Protein AF-0000000085044387 (afdb_homodimer)

Sequence (374 aa):
MKEKIIEVSIDLFGKNGFTETSIQDIVDVLGVTKGTFYYYFKSKEELLMEIHLRYIEDLLMSQREIIEKTKTAEARLFDMVYMLMKHIEGQGQSARVFFREMQHLNEEHLKDIFKKRDAFRLNMNQVIADGVESGEFREDLDVNIVTLAILGAVNWSYHWFDPKGALDEKAVSTIYIDFMLNGLKKAMKEKIIEVSIDLFGKNGFTETSIQDIVDVLGVTKGTFYYYFKSKEELLMEIHLRYIEDLLMSQREIIEKTKTAEARLFDMVYMLMKHIEGQGQSARVFFREMQHLNEEHLKDIFKKRDAFRLNMNQVIADGVESGEFREDLDVNIVTLAILGAVNWSYHWFDPKGALDEKAVSTIYIDFMLNGLKKA

InterPro domains:
  IPR001647 DNA-binding HTH domain, TetR-type [PF00440] (5-50)
  IPR001647 DNA-binding HTH domain, TetR-type [PR00455] (5-18)
  IPR001647 DNA-binding HTH domain, TetR-type [PR00455] (26-49)
  IPR001647 DNA-binding HTH domain, TetR-type [PS50977] (1-59)
  IPR009057 Homedomain-like superfamily [SSF46689] (2-75)
  IPR023772 DNA-binding HTH domain, TetR-type, conserved site [PS01081] (17-48)
  IPR036271 Tetracyclin repressor-like, C-terminal domain superfamily [SSF48498] (72-186)
  IPR041490 HTH-type transcriptional repressor KstR2, C-terminal [PF1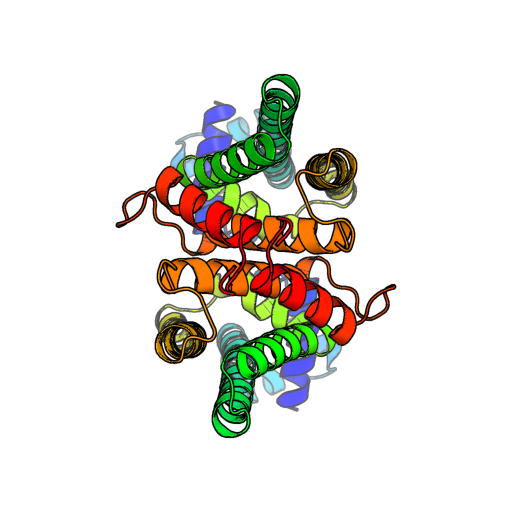7932] (71-184)
  IPR050624 Nucleoid occlusion factor SlmA/HTH-type transcriptional regulator [PTHR43479] (2-159)

Nearest PDB structures (foldseek):
  3ccy-assembly1_A-2  TM=9.085E-01  e=2.015E-10  Bordetella parapertussis 12822
  3him-assembly1_A  TM=9.096E-01  e=8.850E-09  Rhodococcus jostii
  5gp9-assembly1_A  TM=8.416E-01  e=1.189E-07  Halalkalibacterium halodurans C-125
  5gpa-assembly1_B  TM=8.175E-01  e=1.363E-07  Halalkalibacterium halodurans C-125
  9b7y-assembly1_D  TM=8.243E-01  e=1.360E-05  Mycobacterium tuberculosis H37Rv

Secondary structure (DSSP, 8-state):
-HHHHHHHHHHHHHHH-TTT--HHHHHHHHT--HHHHHHH-SSHHHHHHHHHHHHHHHHHHHHHHHHHH--SHHHHHHHHHHHHHHHHHH-HHHHHHHHHSGGGS-HHHHHHHHHHHHHHHHHHHHHHHHHHHHTSS-TT--HHHHHHHHHHHHHGGGGT--TTSSS-HHHHHHHHHHHHHH-SS--/-HHHHHHHHHHHHHHH-TTT--HHHHHHHHT--HHHHHHH-S-HHHHHHHHHHHHHHHHHHHHHHHHHH--SHHHHHHHHHHHHHHHHHH-HHHHHHHHHSGGGS-HHHHHHHHHHHHHHHHHHHHHHHHHHHHTSS-TT--HHHHHHHHHHHHHGGGGT--TTSSS-HHHHHHHHHHHHHH-SS--

Solvent-accessible surface area (backbone atoms only — not comparable to full-atom values): 20095 Å² total; per-residue (Å²): 109,67,66,54,52,51,54,52,41,35,50,44,29,41,73,61,29,62,86,72,46,49,72,64,58,51,24,58,75,70,71,53,51,68,66,61,51,52,72,75,32,92,41,73,54,56,49,52,48,50,56,42,49,52,54,54,50,52,50,48,52,54,47,52,51,41,60,73,72,39,86,48,39,68,58,32,51,46,51,50,49,32,50,54,40,43,44,36,60,78,33,44,38,52,46,46,36,53,74,68,51,57,85,70,49,53,70,70,60,43,52,56,52,48,52,52,52,46,47,48,51,51,52,52,31,48,40,52,47,49,15,30,74,73,61,64,22,41,78,87,62,59,51,68,63,51,40,49,34,52,50,18,19,59,63,43,38,70,78,70,67,44,68,86,50,98,52,41,47,66,57,51,33,51,53,50,43,51,39,50,37,45,20,41,33,64,125,106,67,66,56,53,51,54,53,42,34,51,42,30,41,74,62,29,62,86,73,48,50,72,64,57,51,25,58,76,69,71,52,51,68,66,62,50,52,71,74,31,91,42,73,55,57,47,50,49,48,55,42,50,53,52,53,50,52,50,47,51,53,48,51,51,41,62,73,71,40,86,48,39,69,58,32,50,46,51,50,48,32,50,55,40,44,43,36,62,78,33,44,39,53,47,45,38,54,73,69,51,58,85,70,48,52,70,70,60,42,51,57,53,48,52,51,52,47,49,50,52,50,51,52,30,46,41,53,47,50,16,28,74,73,61,64,22,39,80,86,62,59,50,67,63,50,40,51,35,52,50,18,20,58,62,42,36,71,80,71,66,43,67,88,49,97,52,41,45,67,57,50,34,49,53,50,42,51,39,50,37,46,20,42,34,63,126

Organism: Alkalihalophilus pseudofirmus (strain ATCC BAA-2126 / JCM 17055 / OF4) (NCBI:txid398511)

pLDDT: mean 95.48, std 4.35, range [63.47, 98.75]

Radius of gyration: 21.79 Å; Cα contacts (8 Å, |Δi|>4): 413; chains: 2; bounding box: 51×59×46 Å

Structure (mmCIF, N/CA/C/O backbone):
data_AF-0000000085044387-model_v1
#
loop_
_entity.id
_entity.type
_entity.pdbx_description
1 polymer 'TetR/AcrR family transcriptional regulator'
#
loop_
_atom_site.group_PDB
_atom_site.id
_atom_site.type_symbol
_atom_site.label_atom_id
_atom_site.label_alt_id
_atom_site.label_comp_id
_atom_site.label_asym_id
_atom_site.label_entity_id
_atom_site.label_seq_id
_atom_site.pdbx_PDB_ins_code
_atom_site.Cartn_x
_atom_site.Cartn_y
_atom_site.Cartn_z
_atom_site.occupancy
_atom_site.B_iso_or_equiv
_atom_site.auth_seq_id
_atom_site.auth_comp_id
_atom_site.auth_asym_id
_atom_site.auth_atom_id
_atom_site.pdbx_PDB_model_num
ATOM 1 N N . MET A 1 1 ? -24.641 -22.359 -0.166 1 93.31 1 MET A N 1
ATOM 2 C CA . MET A 1 1 ? -23.438 -23.016 -0.667 1 93.31 1 MET A CA 1
ATOM 3 C C . MET A 1 1 ? -22.547 -22.016 -1.403 1 93.31 1 MET A C 1
ATOM 5 O O . MET A 1 1 ? -21.359 -21.891 -1.099 1 93.31 1 MET A O 1
ATOM 9 N N . LYS A 1 2 ? -23.172 -21.078 -2.143 1 96.69 2 LYS A N 1
ATOM 10 C CA . LYS A 1 2 ? -22.391 -20.094 -2.875 1 96.69 2 LYS A CA 1
ATOM 11 C C . LYS A 1 2 ? -21.578 -19.234 -1.923 1 96.69 2 LYS A C 1
ATOM 13 O O . LYS A 1 2 ? -20.359 -19.062 -2.117 1 96.69 2 LYS A O 1
ATOM 18 N N . GLU A 1 3 ? -22.203 -18.781 -0.835 1 97.06 3 GLU A N 1
ATOM 19 C CA . GLU A 1 3 ? -21.547 -17.922 0.149 1 97.06 3 GLU A CA 1
ATOM 20 C C . GLU A 1 3 ? -20.438 -18.656 0.875 1 97.06 3 GLU A C 1
ATOM 22 O O . GLU A 1 3 ? -19.391 -18.062 1.188 1 97.06 3 GLU A O 1
ATOM 27 N N . LYS A 1 4 ? -20.609 -19.859 1.086 1 97.56 4 LYS A N 1
ATOM 28 C CA . LYS A 1 4 ? -19.594 -20.672 1.75 1 97.56 4 LYS A CA 1
ATOM 29 C C . LYS A 1 4 ? -18.359 -20.844 0.868 1 97.56 4 LYS A C 1
ATOM 31 O O . LYS A 1 4 ? -17.234 -20.797 1.357 1 97.56 4 LYS A O 1
ATOM 36 N N . ILE A 1 5 ? -18.656 -21.031 -0.423 1 97.88 5 ILE A N 1
ATOM 37 C CA . ILE A 1 5 ? -17.562 -21.141 -1.375 1 97.88 5 ILE A CA 1
ATOM 38 C C . ILE A 1 5 ? -16.75 -19.844 -1.381 1 97.88 5 ILE A C 1
ATOM 40 O O . ILE A 1 5 ? -15.516 -19.875 -1.332 1 97.88 5 ILE A O 1
ATOM 44 N N . ILE A 1 6 ? -17.453 -18.797 -1.356 1 97.88 6 ILE A N 1
ATOM 45 C CA . ILE A 1 6 ? -16.797 -17.484 -1.384 1 97.88 6 ILE A CA 1
ATOM 46 C C . ILE A 1 6 ? -15.977 -17.297 -0.114 1 97.88 6 ILE A C 1
ATOM 48 O O . ILE A 1 6 ? -14.797 -16.938 -0.181 1 97.88 6 ILE A O 1
ATOM 52 N N . GLU A 1 7 ? -16.5 -17.578 1.03 1 97.19 7 GLU A N 1
ATOM 53 C CA . GLU A 1 7 ? -15.852 -17.375 2.32 1 97.19 7 GLU A CA 1
ATOM 54 C C . GLU A 1 7 ? -14.594 -18.234 2.434 1 97.19 7 GLU A C 1
ATOM 56 O O . GLU A 1 7 ? -13.531 -17.734 2.828 1 97.19 7 GLU A O 1
ATOM 61 N N . VAL A 1 8 ? -14.719 -19.438 2.094 1 97.69 8 VAL A N 1
ATOM 62 C CA . VAL A 1 8 ? -13.586 -20.359 2.164 1 97.69 8 VAL A CA 1
ATOM 63 C C . VAL A 1 8 ? -12.508 -19.938 1.174 1 97.69 8 VAL A C 1
ATOM 65 O O . VAL A 1 8 ? -11.312 -20.016 1.479 1 97.69 8 VAL A O 1
ATOM 68 N N . SER A 1 9 ? -12.953 -19.531 0.009 1 97.94 9 SER A N 1
ATOM 69 C CA . SER A 1 9 ? -12.008 -19.094 -1.02 1 97.94 9 SER A CA 1
ATOM 70 C C . SER A 1 9 ? -11.242 -17.859 -0.586 1 97.94 9 SER A C 1
ATOM 72 O O . SER A 1 9 ? -10.047 -17.734 -0.857 1 97.94 9 SER A O 1
ATOM 74 N N . ILE A 1 10 ? -11.93 -16.938 0.058 1 97.25 10 ILE A N 1
ATOM 75 C CA . ILE A 1 10 ? -11.281 -15.727 0.568 1 97.25 10 ILE A CA 1
ATOM 76 C C . ILE A 1 10 ? -10.148 -16.109 1.521 1 97.25 10 ILE A C 1
ATOM 78 O O . ILE A 1 10 ? -9.031 -15.602 1.408 1 97.25 10 ILE A O 1
ATOM 82 N N . ASP A 1 11 ? -10.43 -17.031 2.352 1 96.25 11 ASP A N 1
ATOM 83 C CA . ASP A 1 11 ? -9.438 -17.469 3.324 1 96.25 11 ASP A CA 1
ATOM 84 C C . ASP A 1 11 ? -8.25 -18.141 2.633 1 96.25 11 ASP A C 1
ATOM 86 O O . ASP A 1 11 ? -7.098 -17.828 2.938 1 96.25 11 ASP A O 1
ATOM 90 N N . LEU A 1 12 ? -8.531 -18.984 1.663 1 96.19 12 LEU A N 1
ATOM 91 C CA . LEU A 1 12 ? -7.484 -19.734 0.965 1 96.19 12 LEU A CA 1
ATOM 92 C C . LEU A 1 12 ? -6.66 -18.812 0.077 1 96.19 12 LEU A C 1
ATOM 94 O O . LEU A 1 12 ? -5.43 -18.875 0.079 1 96.19 12 LEU A O 1
ATOM 98 N N . PHE A 1 13 ? -7.371 -17.938 -0.657 1 95.38 13 PHE A N 1
ATOM 99 C CA . PHE A 1 13 ? -6.676 -16.984 -1.508 1 95.38 13 PHE A CA 1
ATOM 100 C C . PHE A 1 13 ? -5.809 -16.047 -0.673 1 95.38 13 PHE A C 1
ATOM 102 O O . PHE A 1 13 ? -4.691 -15.711 -1.069 1 95.38 13 PHE A O 1
ATOM 109 N N . GLY A 1 14 ? -6.352 -15.617 0.427 1 91.81 14 GLY A N 1
ATOM 110 C CA . GLY A 1 14 ? -5.625 -14.703 1.295 1 91.81 14 GLY A CA 1
ATOM 111 C C . GLY A 1 14 ? -4.383 -15.32 1.909 1 91.81 14 GLY A C 1
ATOM 112 O O . GLY A 1 14 ? -3.344 -14.664 2.01 1 91.81 14 GLY A O 1
ATOM 113 N N . LYS A 1 15 ? -4.43 -16.562 2.258 1 88.69 15 LYS A N 1
ATOM 114 C CA . LYS A 1 15 ? -3.346 -17.25 2.955 1 88.69 15 LYS A CA 1
ATOM 115 C C . LYS A 1 15 ? -2.311 -17.781 1.973 1 88.69 15 LYS A C 1
ATOM 117 O O . LYS A 1 15 ? -1.107 -17.594 2.168 1 88.69 15 LYS A O 1
ATOM 122 N N . ASN A 1 16 ? -2.828 -18.359 0.862 1 87.44 16 ASN A N 1
ATOM 123 C CA . ASN A 1 16 ? -1.937 -19.109 -0.017 1 87.44 16 ASN A CA 1
ATOM 124 C C . ASN A 1 16 ? -1.64 -18.344 -1.302 1 87.44 16 ASN A C 1
ATOM 126 O O . ASN A 1 16 ? -0.646 -18.625 -1.978 1 87.44 16 ASN A O 1
ATOM 130 N N . GLY A 1 17 ? -2.551 -17.453 -1.597 1 89.75 17 GLY A N 1
ATOM 131 C CA . GLY A 1 17 ? -2.512 -16.844 -2.916 1 89.75 17 GLY A CA 1
ATOM 132 C C . GLY A 1 17 ? -3.473 -17.484 -3.898 1 89.75 17 GLY A C 1
ATOM 133 O O . GLY A 1 17 ? -3.781 -18.672 -3.787 1 89.75 17 GLY A O 1
ATOM 134 N N . PHE A 1 18 ? -3.818 -16.781 -4.848 1 92.81 18 PHE A N 1
ATOM 135 C CA . PHE A 1 18 ? -4.785 -17.219 -5.852 1 92.81 18 PHE A CA 1
ATOM 136 C C . PHE A 1 18 ? -4.219 -18.359 -6.691 1 92.81 18 PHE A C 1
ATOM 138 O O . PHE A 1 18 ? -4.863 -19.391 -6.855 1 92.81 18 PHE A O 1
ATOM 145 N N . THR A 1 19 ? -3.082 -18.188 -7.16 1 88.38 19 THR A N 1
ATOM 146 C CA . THR A 1 19 ? -2.467 -19.156 -8.062 1 88.38 19 THR A CA 1
ATOM 147 C C . THR A 1 19 ? -2.203 -20.484 -7.344 1 88.38 19 THR A C 1
ATOM 149 O O . THR A 1 19 ? -2.406 -21.562 -7.914 1 88.38 19 THR A O 1
ATOM 152 N N . GLU A 1 20 ? -1.9 -20.422 -6.082 1 88.94 20 GLU A N 1
ATOM 153 C CA . GLU A 1 20 ? -1.495 -21.609 -5.336 1 88.94 20 GLU A CA 1
ATOM 154 C C . GLU A 1 20 ? -2.707 -22.359 -4.793 1 88.94 20 GLU A C 1
ATOM 156 O O . GLU A 1 20 ? -2.566 -23.438 -4.219 1 88.94 20 GLU A O 1
ATOM 161 N N . THR A 1 21 ? -3.846 -21.797 -4.949 1 95.44 21 THR A N 1
ATOM 162 C CA . THR A 1 21 ? -5.07 -22.438 -4.484 1 95.44 21 THR A CA 1
ATOM 163 C C . THR A 1 21 ? -5.84 -23.047 -5.656 1 95.44 21 THR A C 1
ATOM 165 O O . THR A 1 21 ? -6.117 -22.359 -6.645 1 95.44 21 THR A O 1
ATOM 168 N N . SER A 1 22 ? -6.148 -24.297 -5.59 1 96.75 22 SER A N 1
ATOM 169 C CA . SER A 1 22 ? -6.914 -24.969 -6.641 1 96.75 22 SER A CA 1
ATOM 170 C C . SER A 1 22 ? -8.391 -25.078 -6.27 1 96.75 22 SER A C 1
ATOM 172 O O . SER A 1 22 ? -8.758 -24.891 -5.105 1 96.75 22 SER A O 1
ATOM 174 N N . ILE A 1 23 ? -9.156 -25.297 -7.297 1 97.94 23 ILE A N 1
ATOM 175 C CA . ILE A 1 23 ? -10.57 -25.562 -7.059 1 97.94 23 ILE A CA 1
ATOM 176 C C . ILE A 1 23 ? -10.719 -26.797 -6.172 1 97.94 23 ILE A C 1
ATOM 178 O O . ILE A 1 23 ? -11.586 -26.859 -5.301 1 97.94 23 ILE A O 1
ATOM 182 N N . GLN A 1 24 ? -9.789 -27.734 -6.352 1 98 24 GLN A N 1
ATOM 183 C CA . GLN A 1 24 ? -9.797 -28.938 -5.52 1 98 24 GLN A CA 1
ATOM 184 C C . GLN A 1 24 ? -9.578 -28.578 -4.051 1 98 24 GLN A C 1
ATOM 186 O O . GLN A 1 24 ? -10.25 -29.125 -3.17 1 98 24 GLN A O 1
ATOM 191 N N . ASP A 1 25 ? -8.695 -27.734 -3.727 1 98.06 25 ASP A N 1
ATOM 192 C CA . ASP A 1 25 ? -8.461 -27.281 -2.359 1 98.06 25 ASP A CA 1
ATOM 193 C C . ASP A 1 25 ? -9.734 -26.719 -1.733 1 98.06 25 ASP A C 1
ATOM 195 O O . ASP A 1 25 ? -10.047 -27.016 -0.578 1 98.06 25 ASP A O 1
ATOM 199 N N . ILE A 1 26 ? -10.453 -25.922 -2.506 1 98.25 26 ILE A N 1
ATOM 200 C CA . ILE A 1 26 ? -11.656 -25.25 -2.039 1 98.25 26 ILE A CA 1
ATOM 201 C C . ILE A 1 26 ? -12.742 -26.266 -1.716 1 98.25 26 ILE A C 1
ATOM 203 O O . ILE A 1 26 ? -13.328 -26.234 -0.633 1 98.25 26 ILE A O 1
ATOM 207 N N . VAL A 1 27 ? -12.961 -27.172 -2.639 1 98.06 27 VAL A N 1
ATOM 208 C CA . VAL A 1 27 ? -14.055 -28.125 -2.451 1 98.06 27 VAL A CA 1
ATOM 209 C C . VAL A 1 27 ? -13.695 -29.125 -1.352 1 98.06 27 VAL A C 1
ATOM 211 O O . VAL A 1 27 ? -14.562 -29.578 -0.616 1 98.06 27 VAL A O 1
ATOM 214 N N . ASP A 1 28 ? -12.406 -29.406 -1.179 1 98.31 28 ASP A N 1
ATOM 215 C CA . ASP A 1 28 ? -11.961 -30.297 -0.11 1 98.31 28 ASP A CA 1
ATOM 216 C C . ASP A 1 28 ? -12.281 -29.703 1.263 1 98.31 28 ASP A C 1
ATOM 218 O O . ASP A 1 28 ? -12.766 -30.406 2.15 1 98.31 28 ASP A O 1
ATOM 222 N N . VAL A 1 29 ? -12.039 -28.516 1.429 1 97.62 29 VAL A N 1
ATOM 223 C CA . VAL A 1 29 ? -12.289 -27.844 2.701 1 97.62 29 VAL A CA 1
ATOM 224 C C . VAL A 1 29 ? -13.789 -27.844 2.996 1 97.62 29 VAL A C 1
ATOM 226 O O . VAL A 1 29 ? -14.203 -28 4.148 1 97.62 29 VAL A O 1
ATOM 229 N N . LEU A 1 30 ? -14.562 -27.688 1.941 1 97.44 30 LEU A N 1
ATOM 230 C CA . LEU A 1 30 ? -16.016 -27.562 2.092 1 97.44 30 LEU A CA 1
ATOM 231 C C . LEU A 1 30 ? -16.672 -28.938 2.172 1 97.44 30 LEU A C 1
ATOM 233 O O . LEU A 1 30 ? -17.828 -29.062 2.572 1 97.44 30 LEU A O 1
ATOM 237 N N . GLY A 1 31 ? -15.93 -29.984 1.74 1 97.62 31 GLY A N 1
ATOM 238 C CA . GLY A 1 31 ? -16.484 -31.328 1.718 1 97.62 31 GLY A CA 1
ATOM 239 C C . GLY A 1 31 ? -17.516 -31.516 0.629 1 97.62 31 GLY A C 1
ATOM 240 O O . GLY A 1 31 ? -18.516 -32.219 0.837 1 97.62 31 GLY A O 1
ATOM 241 N N . VAL A 1 32 ? -17.281 -30.891 -0.474 1 97.44 32 VAL A N 1
ATOM 242 C CA . VAL A 1 32 ? -18.203 -31 -1.594 1 97.44 32 VAL A CA 1
ATOM 243 C C . VAL A 1 32 ? -17.453 -31.406 -2.854 1 97.44 32 VAL A C 1
ATOM 245 O O . VAL A 1 32 ? -16.234 -31.609 -2.818 1 97.44 32 VAL A O 1
ATOM 248 N N . THR A 1 33 ? -18.172 -31.578 -3.92 1 96.62 33 THR A N 1
ATOM 249 C CA . THR A 1 33 ? -17.562 -32 -5.176 1 96.62 33 THR A CA 1
ATOM 250 C C . THR A 1 33 ? -17.25 -30.797 -6.055 1 96.62 33 THR A C 1
ATOM 252 O O . THR A 1 33 ? -17.75 -29.703 -5.82 1 96.62 33 THR A O 1
ATOM 255 N N . LYS A 1 34 ? -16.453 -31.016 -7.078 1 97.19 34 LYS A N 1
ATOM 256 C CA . LYS A 1 34 ? -16.172 -29.969 -8.062 1 97.19 34 LYS A CA 1
ATOM 257 C C . LYS A 1 34 ? -17.438 -29.547 -8.797 1 97.19 34 LYS A C 1
ATOM 259 O O . LYS A 1 34 ? -17.578 -28.391 -9.188 1 97.19 34 LYS A O 1
ATOM 264 N N . GLY A 1 35 ? -18.328 -30.5 -8.961 1 97.06 35 GLY A N 1
ATOM 265 C CA . GLY A 1 35 ? -19.594 -30.203 -9.578 1 97.06 35 GLY A CA 1
ATOM 266 C C . GLY A 1 35 ? -20.375 -29.109 -8.852 1 97.06 35 GLY A C 1
ATOM 267 O O . GLY A 1 35 ? -21 -28.25 -9.477 1 97.06 35 GLY A O 1
ATOM 268 N N . THR A 1 36 ? -20.312 -29.188 -7.57 1 97.44 36 THR A N 1
ATOM 269 C CA . THR A 1 36 ? -20.953 -28.172 -6.75 1 97.44 36 THR A CA 1
ATOM 270 C C . THR A 1 36 ? -20.344 -26.797 -7.012 1 97.44 36 THR A C 1
ATOM 272 O O . THR A 1 36 ? -21.062 -25.797 -7.102 1 97.44 36 THR A O 1
ATOM 275 N N . PHE A 1 37 ? -19.016 -26.734 -7.125 1 98.12 37 PHE A N 1
ATOM 276 C CA . PHE A 1 37 ? -18.328 -25.484 -7.438 1 98.12 37 PHE A CA 1
ATOM 277 C C . PHE A 1 37 ? -18.812 -24.922 -8.766 1 98.12 37 PHE A C 1
ATOM 279 O O . PHE A 1 37 ? -19.172 -23.75 -8.852 1 98.12 37 PHE A O 1
ATOM 286 N N . TYR A 1 38 ? -18.938 -25.75 -9.734 1 97.88 38 TYR A N 1
ATOM 287 C CA . TYR A 1 38 ? -19.234 -25.312 -11.102 1 97.88 38 TYR A CA 1
ATOM 288 C C . TYR A 1 38 ? -20.703 -24.969 -11.266 1 97.88 38 TYR A C 1
ATOM 290 O O . TYR A 1 38 ? -21.094 -24.344 -12.25 1 97.88 38 TYR A O 1
ATOM 298 N N . TYR A 1 39 ? -21.453 -25.438 -10.367 1 97.81 39 TYR A N 1
ATOM 299 C CA . TYR A 1 39 ? -22.844 -25.016 -10.336 1 97.81 39 TYR A CA 1
ATOM 300 C C . TYR A 1 39 ? -22.953 -23.5 -10.109 1 97.81 39 TYR A C 1
ATOM 302 O O . TYR A 1 39 ? -23.828 -22.844 -10.664 1 97.81 39 TYR A O 1
ATOM 310 N N . TYR A 1 40 ? -22.016 -22.984 -9.359 1 97.69 40 TYR A N 1
ATOM 311 C CA . TYR A 1 40 ? -22.109 -21.594 -8.953 1 97.69 40 TYR A CA 1
ATOM 312 C C . TYR A 1 40 ? -21.109 -20.734 -9.727 1 97.69 40 TYR A C 1
ATOM 314 O O . TYR A 1 40 ? -21.359 -19.547 -9.953 1 97.69 40 TYR A O 1
ATOM 322 N N . PHE A 1 41 ? -19.953 -21.266 -10.094 1 98 41 PHE A N 1
ATOM 323 C CA . PHE A 1 41 ? -18.906 -20.516 -10.766 1 98 41 PHE A CA 1
ATOM 324 C C . PHE A 1 41 ? -18.359 -21.281 -11.961 1 98 41 PHE A C 1
ATOM 326 O O . PHE A 1 41 ? -18.062 -22.469 -11.852 1 98 41 PHE A O 1
ATOM 333 N N . LYS A 1 42 ? -18.078 -20.547 -13.008 1 96.88 42 LYS A N 1
ATOM 334 C CA . LYS A 1 42 ? -17.578 -21.172 -14.227 1 96.88 42 LYS A CA 1
ATOM 335 C C . LYS A 1 42 ? -16.062 -21.391 -14.141 1 96.88 42 LYS A C 1
ATOM 337 O O . LYS A 1 42 ? -15.516 -22.234 -14.844 1 96.88 42 LYS A O 1
ATOM 342 N N . SER A 1 43 ? -15.469 -20.562 -13.289 1 96.25 43 SER A N 1
ATOM 343 C CA . SER A 1 43 ? -14.016 -20.641 -13.164 1 96.25 43 SER A CA 1
ATOM 344 C C . SER A 1 43 ? -13.547 -20.031 -11.844 1 96.25 43 SER A C 1
ATOM 346 O O . SER A 1 43 ? -14.305 -19.328 -11.18 1 96.25 43 SER A O 1
ATOM 348 N N . LYS A 1 44 ? -12.383 -20.35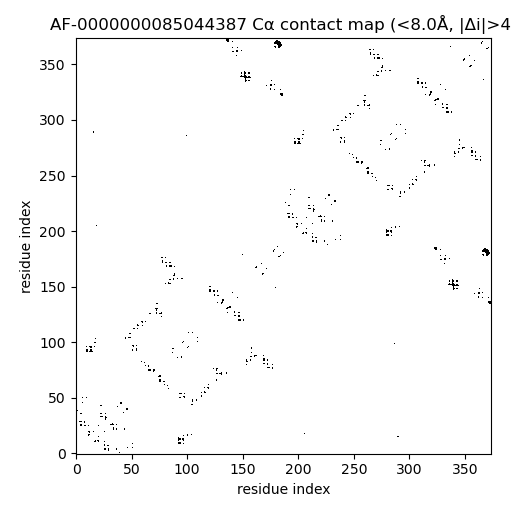9 -11.508 1 96.69 44 LYS A N 1
ATOM 349 C CA . LYS A 1 44 ? -11.742 -19.75 -10.344 1 96.69 44 LYS A CA 1
ATOM 350 C C . LYS A 1 44 ? -11.648 -18.234 -10.492 1 96.69 44 LYS A C 1
ATOM 352 O O . LYS A 1 44 ? -11.805 -17.5 -9.508 1 96.69 44 LYS A O 1
ATOM 357 N N . GLU A 1 45 ? -11.414 -17.766 -11.641 1 96.19 45 GLU A N 1
ATOM 358 C CA . GLU A 1 45 ? -11.305 -16.344 -11.922 1 96.19 45 GLU A CA 1
ATOM 359 C C . GLU A 1 45 ? -12.648 -15.641 -11.711 1 96.19 45 GLU A C 1
ATOM 361 O O . GLU A 1 45 ? -12.688 -14.516 -11.203 1 96.19 45 GLU A O 1
ATOM 366 N N . GLU A 1 46 ? -13.672 -16.219 -12.164 1 96.69 46 GLU A N 1
ATOM 367 C CA . GLU A 1 46 ? -14.992 -15.648 -11.922 1 96.69 46 GLU A CA 1
ATOM 368 C C . GLU A 1 46 ? -15.258 -15.484 -10.422 1 96.69 46 GLU A C 1
ATOM 370 O O . GLU A 1 46 ? -15.828 -14.477 -10 1 96.69 46 GLU A O 1
ATOM 375 N N . LEU A 1 47 ? -14.906 -16.516 -9.711 1 97.75 47 LEU A N 1
ATOM 376 C CA . LEU A 1 47 ? -15.016 -16.453 -8.258 1 97.75 47 LEU A CA 1
ATOM 377 C C . LEU A 1 47 ? -14.195 -15.289 -7.707 1 97.75 47 LEU A C 1
ATOM 379 O O . LEU A 1 47 ? -14.68 -14.531 -6.867 1 97.75 47 LEU A O 1
ATOM 383 N N . LEU A 1 48 ? -12.969 -15.125 -8.172 1 97.56 48 LEU A N 1
ATOM 384 C CA . LEU A 1 48 ? -12.102 -14.031 -7.762 1 97.56 48 LEU A CA 1
ATOM 385 C C . LEU A 1 48 ? -12.75 -12.68 -8.055 1 97.56 48 LEU A C 1
ATOM 387 O O . LEU A 1 48 ? -12.727 -11.781 -7.219 1 97.56 48 LEU A O 1
ATOM 391 N N . MET A 1 49 ? -13.344 -12.594 -9.227 1 97.12 49 MET A N 1
ATOM 392 C CA . MET A 1 49 ? -14.031 -11.375 -9.625 1 97.12 49 MET A CA 1
ATOM 393 C C . MET A 1 49 ? -15.172 -11.047 -8.664 1 97.12 49 MET A C 1
ATOM 395 O O . MET A 1 49 ? -15.336 -9.898 -8.25 1 97.12 49 MET A O 1
ATOM 399 N N . GLU A 1 50 ? -15.875 -12.023 -8.32 1 96.81 50 GLU A N 1
ATOM 400 C CA . GLU A 1 50 ? -16.984 -11.82 -7.395 1 96.81 50 GLU A CA 1
ATOM 401 C C . GLU A 1 50 ? -16.5 -11.328 -6.039 1 96.81 50 GLU A C 1
ATOM 403 O O . GLU A 1 50 ? -17.109 -10.445 -5.434 1 96.81 50 GLU A O 1
ATOM 408 N N . ILE A 1 51 ? -15.461 -11.891 -5.586 1 97.25 51 ILE A N 1
ATOM 409 C CA . ILE A 1 51 ? -14.875 -11.484 -4.316 1 97.25 51 ILE A CA 1
ATOM 410 C C . ILE A 1 51 ? -14.453 -10.016 -4.383 1 97.25 51 ILE A C 1
ATOM 412 O O . ILE A 1 51 ? -14.75 -9.234 -3.473 1 97.25 51 ILE A O 1
ATOM 416 N N . HIS A 1 52 ? -13.828 -9.602 -5.492 1 97.5 52 HIS A N 1
ATOM 417 C CA . HIS A 1 52 ? -13.383 -8.227 -5.68 1 97.5 52 HIS A CA 1
ATOM 418 C C . HIS A 1 52 ? -14.57 -7.266 -5.75 1 97.5 52 HIS A C 1
ATOM 420 O O . HIS A 1 52 ? -14.57 -6.223 -5.098 1 97.5 52 HIS A O 1
ATOM 426 N N . LEU A 1 53 ? -15.547 -7.668 -6.531 1 96.94 53 LEU A N 1
ATOM 427 C CA . LEU A 1 53 ? -16.703 -6.812 -6.73 1 96.94 53 LEU A CA 1
ATOM 428 C C . LEU A 1 53 ? -17.453 -6.594 -5.418 1 96.94 53 LEU A C 1
ATOM 430 O O . LEU A 1 53 ? -17.828 -5.469 -5.094 1 96.94 53 LEU A O 1
ATOM 434 N N . ARG A 1 54 ? -17.609 -7.625 -4.699 1 96 54 ARG A N 1
ATOM 435 C CA . ARG A 1 54 ? -18.312 -7.523 -3.422 1 96 54 ARG A CA 1
ATOM 436 C C . ARG A 1 54 ? -17.578 -6.582 -2.467 1 96 54 ARG A C 1
ATOM 438 O O . ARG A 1 54 ? -18.203 -5.762 -1.795 1 96 54 ARG A O 1
ATOM 445 N N . TYR A 1 55 ? -16.328 -6.715 -2.434 1 96.69 55 TYR A N 1
ATOM 446 C CA . TYR A 1 55 ? -15.523 -5.902 -1.524 1 96.69 55 TYR A CA 1
ATOM 447 C C . TYR A 1 55 ? -15.641 -4.422 -1.87 1 96.69 55 TYR A C 1
ATOM 449 O O . TYR A 1 55 ? -15.961 -3.602 -1.009 1 96.69 55 TYR A O 1
ATOM 457 N N . ILE A 1 56 ? -15.461 -4.062 -3.156 1 97.62 56 ILE A N 1
ATOM 458 C CA . ILE A 1 56 ? -15.422 -2.662 -3.559 1 97.62 56 ILE A CA 1
ATOM 459 C C . ILE A 1 56 ? -16.828 -2.076 -3.516 1 97.62 56 ILE A C 1
ATOM 461 O O . ILE A 1 56 ? -17.016 -0.903 -3.18 1 97.62 56 ILE A O 1
ATOM 465 N N . GLU A 1 57 ? -17.797 -2.887 -3.807 1 97.88 57 GLU A N 1
ATOM 466 C CA . GLU A 1 57 ? -19.172 -2.395 -3.768 1 97.88 57 GLU A CA 1
ATOM 467 C C . GLU A 1 57 ? -19.625 -2.115 -2.334 1 97.88 57 GLU A C 1
ATOM 469 O O . GLU A 1 57 ? -20.344 -1.152 -2.082 1 97.88 57 GLU A O 1
ATOM 474 N N . ASP A 1 58 ? -19.219 -2.982 -1.433 1 97.38 58 ASP A N 1
ATOM 475 C CA . ASP A 1 58 ? -19.5 -2.74 -0.021 1 97.38 58 ASP A CA 1
ATOM 476 C C . ASP A 1 58 ? -18.859 -1.434 0.45 1 97.38 58 ASP A C 1
ATOM 478 O O . ASP A 1 58 ? -19.484 -0.661 1.179 1 97.38 58 ASP A O 1
ATOM 482 N N . LEU A 1 59 ? -17.672 -1.156 0.026 1 98.06 59 LEU A N 1
ATOM 483 C CA . LEU A 1 59 ? -16.984 0.08 0.376 1 98.06 59 LEU A CA 1
ATOM 484 C C . LEU A 1 59 ? -17.703 1.29 -0.21 1 98.06 59 LEU A C 1
ATOM 486 O O . LEU A 1 59 ? -17.906 2.295 0.477 1 98.06 59 LEU A O 1
ATOM 490 N N . LEU A 1 60 ? -18.109 1.169 -1.453 1 98.62 60 LEU A N 1
ATOM 491 C CA . LEU A 1 60 ? -18.781 2.273 -2.133 1 98.62 60 LEU A CA 1
ATOM 492 C C . LEU A 1 60 ? -20.125 2.58 -1.477 1 98.62 60 LEU A C 1
ATOM 494 O O . LEU A 1 60 ? -20.5 3.746 -1.34 1 98.62 60 LEU A O 1
ATOM 498 N N . MET A 1 61 ? -20.797 1.524 -1.112 1 98.31 61 MET A N 1
ATOM 499 C CA . MET A 1 61 ? -22.078 1.709 -0.435 1 98.31 61 MET A CA 1
ATOM 500 C C . MET A 1 61 ? -21.891 2.424 0.899 1 98.31 61 MET A C 1
ATOM 502 O O . MET A 1 61 ? -22.609 3.375 1.207 1 98.31 61 MET A O 1
ATOM 506 N N . SER A 1 62 ? -20.938 1.954 1.694 1 98.06 62 SER A N 1
ATOM 507 C CA . SER A 1 62 ? -20.641 2.584 2.977 1 98.06 62 SER A CA 1
ATOM 508 C C . SER A 1 62 ? -20.203 4.035 2.789 1 98.06 62 SER A C 1
ATOM 510 O O . SER A 1 62 ? -20.594 4.91 3.564 1 98.06 62 SER A O 1
ATOM 512 N N . GLN A 1 63 ? -19.375 4.254 1.748 1 98.5 63 GLN A N 1
ATOM 513 C CA . GLN A 1 63 ? -18.922 5.605 1.443 1 98.5 63 GLN A CA 1
ATOM 514 C C . GLN A 1 63 ? -20.078 6.531 1.13 1 98.5 63 GLN A C 1
ATOM 516 O O . GLN A 1 63 ? -20.125 7.664 1.61 1 98.5 63 GLN A O 1
ATOM 521 N N . ARG A 1 64 ? -21 6.066 0.334 1 98.12 64 ARG A N 1
ATOM 522 C CA . ARG A 1 64 ? -22.188 6.848 -0.029 1 98.12 64 ARG A CA 1
ATOM 523 C C . ARG A 1 64 ? -22.984 7.223 1.208 1 98.12 64 ARG A C 1
ATOM 525 O O . ARG A 1 64 ? -23.453 8.359 1.328 1 98.12 64 ARG A O 1
ATOM 532 N N . GLU A 1 65 ? -23.125 6.285 2.072 1 98.31 65 GLU A N 1
ATOM 533 C CA . GLU A 1 65 ? -23.875 6.539 3.305 1 98.31 65 GLU A CA 1
ATOM 534 C C . GLU A 1 65 ? -23.203 7.629 4.137 1 98.31 65 GLU A C 1
ATOM 536 O O . GLU A 1 65 ? -23.875 8.492 4.695 1 98.31 65 GLU A O 1
ATOM 541 N N . ILE A 1 66 ? -21.922 7.609 4.238 1 98.38 66 ILE A N 1
ATOM 542 C CA . ILE A 1 66 ? -21.156 8.594 4.996 1 98.38 66 ILE A CA 1
ATOM 543 C C . ILE A 1 66 ? -21.359 9.977 4.387 1 98.38 66 ILE A C 1
ATOM 545 O O . ILE A 1 66 ? -21.625 10.945 5.102 1 98.38 66 ILE A O 1
ATOM 549 N N . ILE A 1 67 ? -21.25 10.078 3.07 1 97.5 67 ILE A N 1
ATOM 550 C CA . ILE A 1 67 ? -21.344 11.352 2.371 1 97.5 67 ILE A CA 1
ATOM 551 C C . ILE A 1 67 ? -22.734 11.953 2.559 1 97.5 67 ILE A C 1
ATOM 553 O O . ILE A 1 67 ? -22.875 13.164 2.711 1 97.5 67 ILE A O 1
ATOM 557 N N . GLU A 1 68 ? -23.719 11.086 2.58 1 96.75 68 GLU A N 1
ATOM 558 C CA . GLU A 1 68 ? -25.109 11.531 2.705 1 96.75 68 GLU A CA 1
ATOM 559 C C . GLU A 1 68 ? -25.422 11.961 4.133 1 96.75 68 GLU A C 1
ATOM 561 O O . GLU A 1 68 ? -26.188 12.906 4.348 1 96.75 68 GLU A O 1
ATOM 566 N N . LYS A 1 69 ? -24.797 11.375 5.121 1 96.75 69 LYS A N 1
ATOM 567 C CA . LYS A 1 69 ? -25.219 11.547 6.508 1 96.75 69 LYS A CA 1
ATOM 568 C C . LYS A 1 69 ? -24.344 12.562 7.23 1 96.75 69 LYS A C 1
ATOM 570 O O . LYS A 1 69 ? -24.781 13.203 8.188 1 96.75 69 LYS A O 1
ATOM 575 N N . THR A 1 70 ? -23.125 12.68 6.832 1 92.62 70 THR A N 1
ATOM 576 C CA . THR A 1 70 ? -22.156 13.508 7.543 1 92.62 70 THR A CA 1
ATOM 577 C C . THR A 1 70 ? -22.047 14.891 6.902 1 92.62 70 THR A C 1
ATOM 579 O O . THR A 1 70 ? -21.984 15.008 5.676 1 92.62 70 THR A O 1
ATOM 582 N N . LYS A 1 71 ? -21.938 15.883 7.641 1 89.69 71 LYS A N 1
ATOM 583 C CA . LYS A 1 71 ? -22.172 17.234 7.117 1 89.69 71 LYS A CA 1
ATOM 584 C C . LYS A 1 71 ? -20.859 17.922 6.777 1 89.69 71 LYS A C 1
ATOM 586 O O . LYS A 1 71 ? -20.75 18.594 5.754 1 89.69 71 LYS A O 1
ATOM 591 N N . THR A 1 72 ? -19.812 17.766 7.707 1 96.81 72 THR A N 1
ATOM 592 C CA . THR A 1 72 ? -18.594 18.516 7.445 1 96.81 72 THR A CA 1
ATOM 593 C C . THR A 1 72 ? -17.562 17.641 6.734 1 96.81 72 THR A C 1
ATOM 595 O O . THR A 1 72 ? -17.594 16.406 6.852 1 96.81 72 THR A O 1
ATOM 598 N N . ALA A 1 73 ? -16.719 18.234 5.988 1 97.5 73 ALA A N 1
ATOM 599 C CA . ALA A 1 73 ? -15.656 17.516 5.277 1 97.5 73 ALA A CA 1
ATOM 600 C C . ALA A 1 73 ? -14.758 16.766 6.254 1 97.5 73 ALA A C 1
ATOM 602 O O . ALA A 1 73 ? -14.383 15.617 6.008 1 97.5 73 ALA A O 1
ATOM 603 N N . GLU A 1 74 ? -14.43 17.391 7.383 1 97.38 74 GLU A N 1
ATOM 604 C CA . GLU A 1 74 ? -13.594 16.766 8.398 1 97.38 74 GLU A CA 1
ATOM 605 C C . GLU A 1 74 ? -14.25 15.508 8.953 1 97.38 74 GLU A C 1
ATOM 607 O O . GLU A 1 74 ? -13.594 14.469 9.07 1 97.38 74 GLU A O 1
ATOM 612 N N . ALA A 1 75 ? -15.5 15.602 9.281 1 97.81 75 ALA A N 1
ATOM 613 C CA . ALA A 1 75 ? -16.219 14.453 9.828 1 97.81 75 ALA A CA 1
ATOM 614 C C . ALA A 1 75 ? -16.344 13.344 8.789 1 97.81 75 ALA A C 1
ATOM 616 O O . ALA A 1 75 ? -16.234 12.156 9.109 1 97.81 75 ALA A O 1
ATOM 617 N N . ARG A 1 76 ? -16.625 13.719 7.52 1 98.25 76 ARG A N 1
ATOM 618 C CA . ARG A 1 76 ? -16.688 12.734 6.445 1 98.25 76 ARG A CA 1
ATOM 619 C C . ARG A 1 76 ? -15.367 12 6.281 1 98.25 76 ARG A C 1
ATOM 621 O O . ARG A 1 76 ? -15.344 10.773 6.121 1 98.25 76 ARG A O 1
ATOM 628 N N . LEU A 1 77 ? -14.266 12.781 6.312 1 98 77 LEU A N 1
ATOM 629 C CA . LEU A 1 77 ? -12.945 12.18 6.176 1 98 77 LEU A CA 1
ATOM 630 C C . LEU A 1 77 ? -12.68 11.195 7.305 1 98 77 LEU A C 1
ATOM 632 O O . LEU A 1 77 ? -12.188 10.086 7.066 1 98 77 LEU A O 1
ATOM 636 N N . PHE A 1 78 ? -13.016 11.578 8.539 1 97.69 78 PHE A N 1
ATOM 637 C CA . PHE A 1 78 ? -12.859 10.672 9.664 1 97.69 78 PHE A CA 1
ATOM 638 C C . PHE A 1 78 ? -13.664 9.398 9.453 1 97.69 78 PHE A C 1
ATOM 640 O O . PHE A 1 78 ? -13.133 8.289 9.586 1 97.69 78 PHE A O 1
ATOM 647 N N . ASP A 1 79 ? -14.922 9.555 9.117 1 98.44 79 ASP A N 1
ATOM 648 C CA . ASP A 1 79 ? -15.812 8.406 8.961 1 98.44 79 ASP A CA 1
ATOM 649 C C . ASP A 1 79 ? -15.32 7.48 7.848 1 98.44 79 ASP A C 1
ATOM 651 O O . ASP A 1 79 ? -15.445 6.258 7.953 1 98.44 79 ASP A O 1
ATOM 655 N N . MET A 1 80 ? -14.805 8.047 6.785 1 98.44 80 MET A N 1
ATOM 656 C CA . MET A 1 80 ? -14.305 7.234 5.68 1 98.44 80 MET A CA 1
ATOM 657 C C . MET A 1 80 ? -13.055 6.461 6.09 1 98.44 80 MET A C 1
ATOM 659 O O . MET A 1 80 ? -12.922 5.277 5.785 1 98.44 80 MET A O 1
ATOM 663 N N . VAL A 1 81 ? -12.102 7.152 6.797 1 98.38 81 VAL A N 1
ATOM 664 C CA . VAL A 1 81 ? -10.898 6.488 7.273 1 98.38 81 VAL A CA 1
ATOM 665 C C . VAL A 1 81 ? -11.273 5.383 8.258 1 98.38 81 VAL A C 1
ATOM 667 O O . VAL A 1 81 ? -10.773 4.262 8.164 1 98.38 81 VAL A O 1
ATOM 670 N N . TYR A 1 82 ? -12.172 5.66 9.164 1 97.81 82 TYR A N 1
ATOM 671 C CA . TYR A 1 82 ? -12.641 4.688 10.141 1 97.81 82 TYR A CA 1
ATOM 672 C C . TYR A 1 82 ? -13.297 3.496 9.453 1 97.81 82 TYR A C 1
ATOM 674 O O . TYR A 1 82 ? -13.055 2.346 9.828 1 97.81 82 TYR A O 1
ATOM 682 N N . MET A 1 83 ? -14.133 3.754 8.492 1 97.81 83 MET A N 1
ATOM 683 C CA . MET A 1 83 ? -14.797 2.697 7.738 1 97.81 83 MET A CA 1
ATOM 684 C C . MET A 1 83 ? -13.781 1.785 7.059 1 97.81 83 MET A C 1
ATOM 686 O O . MET A 1 83 ? -13.914 0.561 7.105 1 97.81 83 MET A O 1
ATOM 690 N N . LEU A 1 84 ? -12.758 2.34 6.434 1 97.88 84 LEU A N 1
ATOM 691 C CA . LEU A 1 84 ? -11.727 1.546 5.773 1 97.88 84 LEU A CA 1
ATOM 692 C C . LEU A 1 84 ? -10.977 0.686 6.781 1 97.88 84 LEU A C 1
ATOM 694 O O . LEU A 1 84 ? -10.758 -0.504 6.547 1 97.88 84 LEU A O 1
ATOM 698 N N . MET A 1 85 ? -10.609 1.256 7.953 1 96.62 85 MET A N 1
ATOM 699 C CA . MET A 1 85 ? -9.906 0.518 9.008 1 96.62 85 MET A CA 1
ATOM 700 C C . MET A 1 85 ? -10.781 -0.606 9.547 1 96.62 85 MET A C 1
ATOM 702 O O . MET A 1 85 ? -10.289 -1.696 9.844 1 96.62 85 MET A O 1
ATOM 706 N N . LYS A 1 86 ? -12.039 -0.34 9.641 1 95.44 86 LYS A N 1
ATOM 707 C CA . LYS A 1 86 ? -12.977 -1.334 10.141 1 95.44 86 LYS A CA 1
ATOM 708 C C . LYS A 1 86 ? -13.102 -2.512 9.18 1 95.44 86 LYS A C 1
ATOM 710 O O . LYS A 1 86 ? -13.219 -3.662 9.609 1 95.44 86 LYS A O 1
ATOM 715 N N . HIS A 1 87 ? -13.07 -2.186 7.922 1 93.69 87 HIS A N 1
ATOM 716 C CA . HIS A 1 87 ? -13.141 -3.244 6.922 1 93.69 87 HIS A CA 1
ATOM 717 C C . HIS A 1 87 ? -11.898 -4.129 6.969 1 93.69 87 HIS A C 1
ATOM 719 O O . HIS A 1 87 ? -11.984 -5.344 6.777 1 93.69 87 HIS A O 1
ATOM 725 N N . ILE A 1 88 ? -10.758 -3.535 7.207 1 91.25 88 ILE A N 1
ATOM 726 C CA . ILE A 1 88 ? -9.523 -4.301 7.32 1 91.25 88 ILE A CA 1
ATOM 727 C C . ILE A 1 88 ? -9.586 -5.195 8.555 1 91.25 88 ILE A C 1
ATOM 729 O O . ILE A 1 88 ? -9.125 -6.34 8.523 1 91.25 88 ILE A O 1
ATOM 733 N N . GLU A 1 89 ? -10.156 -4.754 9.633 1 85.5 89 GLU A N 1
ATOM 734 C CA . GLU A 1 89 ? -10.344 -5.531 10.852 1 85.5 89 GLU A CA 1
ATOM 735 C C . GLU A 1 89 ? -11.258 -6.727 10.609 1 85.5 89 GLU A C 1
ATOM 737 O O . GLU A 1 89 ? -10.938 -7.848 11 1 85.5 89 GLU A O 1
ATOM 742 N N . GLY A 1 90 ? -12.391 -6.535 9.984 1 83.19 90 GLY A N 1
ATOM 743 C CA . GLY A 1 90 ? -13.438 -7.543 9.844 1 83.19 90 GLY A CA 1
ATOM 744 C C . GLY A 1 90 ? -13.234 -8.445 8.641 1 83.19 90 GLY A C 1
ATOM 745 O O . GLY A 1 90 ? -13.719 -9.578 8.625 1 83.19 90 GLY A O 1
ATOM 746 N N . GLN A 1 91 ? -12.492 -7.848 7.688 1 88.25 91 GLN A N 1
ATOM 747 C CA . GLN A 1 91 ? -12.367 -8.539 6.406 1 88.25 91 GLN A CA 1
ATOM 748 C C . GLN A 1 91 ? -10.914 -8.547 5.93 1 88.25 91 GLN A C 1
ATOM 750 O O . GLN A 1 91 ? -10.633 -8.227 4.77 1 88.25 91 GLN A O 1
ATOM 755 N N . GLY A 1 92 ? -10.047 -8.891 6.867 1 88.81 92 GLY A N 1
ATOM 756 C CA . GLY A 1 92 ? -8.625 -8.812 6.582 1 88.81 92 GLY A CA 1
ATOM 757 C C . GLY A 1 92 ? -8.211 -9.648 5.383 1 88.81 92 GLY A C 1
ATOM 758 O O . GLY A 1 92 ? -7.465 -9.18 4.52 1 88.81 92 GLY A O 1
ATOM 759 N N . GLN A 1 93 ? -8.758 -10.836 5.293 1 90.5 93 GLN A N 1
ATOM 760 C CA . GLN A 1 93 ? -8.406 -11.711 4.176 1 90.5 93 GLN A CA 1
ATOM 761 C C . GLN A 1 93 ? -8.984 -11.188 2.865 1 90.5 93 GLN A C 1
ATOM 763 O O . GLN A 1 93 ? -8.344 -11.266 1.817 1 90.5 93 GLN A O 1
ATOM 768 N N . SER A 1 94 ? -10.18 -10.656 2.947 1 93.25 94 SER A N 1
ATOM 769 C CA . SER A 1 94 ? -10.797 -10.07 1.758 1 93.25 94 SER A CA 1
ATOM 770 C C . SER A 1 94 ? -9.984 -8.891 1.24 1 93.25 94 SER A C 1
ATOM 772 O O . SER A 1 94 ? -9.805 -8.734 0.031 1 93.25 94 SER A O 1
ATOM 774 N N . ALA A 1 95 ? -9.539 -8.086 2.188 1 93.5 95 ALA A N 1
ATOM 775 C CA . ALA A 1 95 ? -8.703 -6.941 1.819 1 93.5 95 ALA A CA 1
ATOM 776 C C . ALA A 1 95 ? -7.406 -7.395 1.163 1 93.5 95 ALA A C 1
ATOM 778 O O . ALA A 1 95 ? -7.008 -6.859 0.126 1 93.5 95 ALA A O 1
ATOM 779 N N . ARG A 1 96 ? -6.844 -8.375 1.723 1 91.44 96 ARG A N 1
ATOM 780 C CA . ARG A 1 96 ? -5.605 -8.922 1.174 1 91.44 96 ARG A CA 1
ATOM 781 C C . ARG A 1 96 ? -5.812 -9.422 -0.252 1 91.44 96 ARG A C 1
ATOM 783 O O . ARG A 1 96 ? -5.02 -9.117 -1.144 1 91.44 96 ARG A O 1
ATOM 790 N N . VAL A 1 97 ? -6.848 -10.164 -0.439 1 94.19 97 VAL A N 1
ATOM 791 C CA . VAL A 1 97 ? -7.16 -10.68 -1.77 1 94.19 97 VAL A CA 1
ATOM 792 C C . VAL A 1 97 ? -7.402 -9.508 -2.725 1 94.19 97 VAL A C 1
ATOM 794 O O . VAL A 1 97 ? -6.914 -9.516 -3.857 1 94.19 97 VAL A O 1
ATOM 797 N N . PHE A 1 98 ? -8.086 -8.531 -2.227 1 95 98 PHE A N 1
ATOM 798 C CA . PHE A 1 98 ? -8.469 -7.383 -3.041 1 95 98 PHE A CA 1
ATOM 799 C C . PHE A 1 98 ? -7.242 -6.617 -3.52 1 95 98 PHE A C 1
ATOM 801 O O . PHE A 1 98 ? -7.176 -6.203 -4.68 1 95 98 PHE A O 1
ATOM 808 N N . PHE A 1 99 ? -6.23 -6.512 -2.723 1 91.75 99 PHE A N 1
ATOM 809 C CA . PHE A 1 99 ? -5.105 -5.645 -3.061 1 91.75 99 PHE A CA 1
ATOM 810 C C . PHE A 1 99 ? -3.977 -6.449 -3.691 1 91.75 99 PHE A C 1
ATOM 812 O O . PHE A 1 99 ? -3.158 -5.898 -4.434 1 91.75 99 PHE A O 1
ATOM 819 N N . ARG A 1 100 ? -3.988 -7.727 -3.578 1 87 100 ARG A N 1
ATOM 820 C CA . ARG A 1 100 ? -2.803 -8.477 -3.98 1 87 100 ARG A CA 1
ATOM 821 C C . ARG A 1 100 ? -3.084 -9.32 -5.219 1 87 100 ARG A C 1
ATOM 823 O O . ARG A 1 100 ? -2.158 -9.734 -5.918 1 87 100 ARG A O 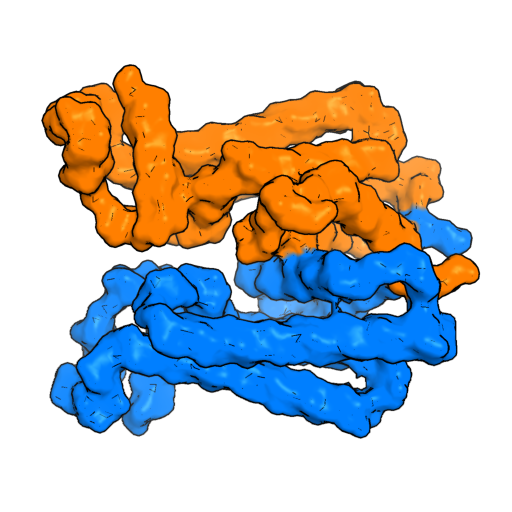1
ATOM 830 N N . GLU A 1 101 ? -4.355 -9.617 -5.516 1 87.88 101 GLU A N 1
ATOM 831 C CA . GLU A 1 101 ? -4.633 -10.656 -6.504 1 87.88 101 GLU A CA 1
ATOM 832 C C . GLU A 1 101 ? -5.281 -10.07 -7.754 1 87.88 101 GLU A C 1
ATOM 834 O O . GLU A 1 101 ? -5.883 -10.797 -8.547 1 87.88 101 GLU A O 1
ATOM 839 N N . MET A 1 102 ? -5.16 -8.797 -7.965 1 87.44 102 MET A N 1
ATOM 840 C CA . MET A 1 102 ? -5.82 -8.117 -9.078 1 87.44 102 MET A CA 1
ATOM 841 C C . MET A 1 102 ? -5.246 -8.578 -10.414 1 87.44 102 MET A C 1
ATOM 843 O O . MET A 1 102 ? -5.961 -8.617 -11.414 1 87.44 102 MET A O 1
ATOM 847 N N . GLN A 1 103 ? -4.023 -8.938 -10.43 1 81.75 103 GLN A N 1
ATOM 848 C CA . GLN A 1 103 ? -3.311 -9.25 -11.664 1 81.75 103 GLN A CA 1
ATOM 849 C C . GLN A 1 103 ? -3.848 -10.523 -12.305 1 81.75 103 GLN A C 1
ATOM 851 O O . GLN A 1 103 ? -3.531 -10.828 -13.461 1 81.75 103 GLN A O 1
ATOM 856 N N . HIS A 1 104 ? -4.668 -11.242 -11.633 1 87.81 104 HIS A N 1
ATOM 857 C CA . HIS A 1 104 ? -5.172 -12.523 -12.117 1 87.81 104 HIS A CA 1
ATOM 858 C C . HIS A 1 104 ? -6.543 -12.367 -12.766 1 87.81 104 HIS A C 1
ATOM 860 O O . HIS A 1 104 ? -7.117 -13.336 -13.258 1 87.81 104 HIS A O 1
ATOM 866 N N . LEU A 1 105 ? -7.062 -11.172 -12.734 1 91.81 105 LEU A N 1
ATOM 867 C CA . LEU A 1 105 ? -8.336 -10.883 -13.383 1 91.81 105 LEU A CA 1
ATOM 868 C C . LEU A 1 105 ? -8.125 -10.555 -14.859 1 91.81 105 LEU A C 1
ATOM 870 O O . LEU A 1 105 ? -7.105 -9.969 -15.234 1 91.81 105 LEU A O 1
ATOM 874 N N . ASN A 1 106 ? -9.102 -10.961 -15.633 1 90.62 106 ASN A N 1
ATOM 875 C CA . ASN A 1 106 ? -8.992 -10.602 -17.047 1 90.62 106 ASN A CA 1
ATOM 876 C C . ASN A 1 106 ? -9.266 -9.117 -17.266 1 90.62 106 ASN A C 1
ATOM 878 O O . ASN A 1 106 ? -9.727 -8.422 -16.344 1 90.62 106 ASN A O 1
ATOM 882 N N . GLU A 1 107 ? -9.016 -8.656 -18.469 1 89.69 107 GLU A N 1
ATOM 883 C CA . GLU A 1 107 ? -9.039 -7.234 -18.781 1 89.69 107 GLU A CA 1
ATOM 884 C C . GLU A 1 107 ? -10.43 -6.645 -18.547 1 89.69 107 GLU A C 1
ATOM 886 O O . GLU A 1 107 ? -10.555 -5.531 -18.031 1 89.69 107 GLU A O 1
ATOM 891 N N . GLU A 1 108 ? -11.383 -7.406 -18.953 1 89.75 108 GLU A N 1
ATOM 892 C CA . GLU A 1 108 ? -12.75 -6.91 -18.812 1 89.75 108 GLU A CA 1
ATOM 893 C C . GLU A 1 108 ? -13.125 -6.738 -17.344 1 89.75 108 GLU A C 1
ATOM 895 O O . GLU A 1 108 ? -13.672 -5.703 -16.953 1 89.75 108 GLU A O 1
ATOM 900 N N . HIS A 1 109 ? -12.82 -7.734 -16.562 1 89.12 109 HIS A N 1
ATOM 901 C CA . HIS A 1 109 ? -13.109 -7.68 -15.141 1 89.12 109 HIS A CA 1
ATOM 902 C C . HIS A 1 109 ? -12.273 -6.613 -14.445 1 89.12 109 HIS A C 1
ATOM 904 O O . HIS A 1 109 ? -12.773 -5.898 -13.57 1 89.12 109 HIS A O 1
ATOM 910 N N . LEU A 1 110 ? -11.102 -6.465 -14.953 1 91.94 110 LEU A N 1
ATOM 911 C CA . LEU A 1 110 ? -10.211 -5.457 -14.391 1 91.94 110 LEU A CA 1
ATOM 912 C C . LEU A 1 110 ? -10.766 -4.055 -14.625 1 91.94 110 LEU A C 1
ATOM 914 O O . LEU A 1 110 ? -10.734 -3.213 -13.719 1 91.94 110 LEU A O 1
ATOM 918 N N . LYS A 1 111 ? -11.305 -3.816 -15.773 1 93.88 111 LYS A N 1
ATOM 919 C CA . LYS A 1 111 ? -11.844 -2.502 -16.109 1 93.88 111 LYS A CA 1
ATOM 920 C C . LYS A 1 111 ? -12.984 -2.113 -15.18 1 93.88 111 LYS A C 1
ATOM 922 O O . LYS A 1 111 ? -13.062 -0.967 -14.734 1 93.88 111 LYS A O 1
ATOM 927 N N . ASP A 1 112 ? -13.797 -3.09 -14.898 1 94.38 112 ASP A N 1
ATOM 928 C CA . ASP A 1 112 ? -14.93 -2.842 -14.016 1 94.38 112 ASP A CA 1
ATOM 929 C C . ASP A 1 112 ? -14.461 -2.52 -12.594 1 94.38 112 ASP A C 1
ATOM 931 O O . ASP A 1 112 ? -14.969 -1.591 -11.961 1 94.38 112 ASP A O 1
ATOM 935 N N . ILE A 1 113 ? -13.531 -3.217 -12.117 1 95.75 113 ILE A N 1
ATOM 936 C CA . ILE A 1 113 ? -13 -3.012 -10.773 1 95.75 113 ILE A CA 1
ATOM 937 C C . ILE A 1 113 ? -12.289 -1.663 -10.703 1 95.75 113 ILE A C 1
ATOM 939 O O . ILE A 1 113 ? -12.453 -0.916 -9.734 1 95.75 113 ILE A O 1
ATOM 943 N N . PHE A 1 114 ? -11.578 -1.312 -11.773 1 95 114 PHE A N 1
ATOM 944 C CA . PHE A 1 114 ? -10.852 -0.047 -11.805 1 95 114 PHE A CA 1
ATOM 945 C C . PHE A 1 114 ? -11.82 1.131 -11.789 1 95 114 PHE A C 1
ATOM 947 O O . PHE A 1 114 ? -11.578 2.137 -11.117 1 95 114 PHE A O 1
ATOM 954 N N . LYS A 1 115 ? -12.859 0.978 -12.492 1 97.25 115 LYS A N 1
ATOM 955 C CA . LYS A 1 115 ? -13.867 2.029 -12.508 1 97.25 115 LYS A CA 1
ATOM 956 C C . LYS A 1 115 ? -14.422 2.283 -11.109 1 97.25 115 LYS A C 1
ATOM 958 O O . LYS A 1 115 ? -14.602 3.434 -10.711 1 97.25 115 LYS A O 1
ATOM 963 N N . LYS A 1 116 ? -14.656 1.232 -10.43 1 97.88 116 LYS A N 1
ATOM 964 C CA . LYS A 1 116 ? -15.227 1.354 -9.094 1 97.88 116 LYS A CA 1
ATOM 965 C C . LYS A 1 116 ? -14.188 1.866 -8.102 1 97.88 116 LYS A C 1
ATOM 967 O O . LYS A 1 116 ? -14.508 2.656 -7.207 1 97.88 116 LYS A O 1
ATOM 972 N N . ARG A 1 117 ? -12.992 1.428 -8.227 1 97.44 117 ARG A N 1
ATOM 973 C CA . ARG A 1 117 ? -11.906 1.956 -7.41 1 97.44 117 ARG A CA 1
ATOM 974 C C . ARG A 1 117 ? -11.719 3.449 -7.648 1 97.44 117 ARG A C 1
ATOM 976 O O . ARG A 1 117 ? -11.516 4.215 -6.703 1 97.44 117 ARG A O 1
ATOM 983 N N . ASP A 1 118 ? -11.836 3.816 -8.914 1 97.75 118 ASP A N 1
ATOM 984 C CA . ASP A 1 118 ? -11.734 5.227 -9.266 1 97.75 118 ASP A CA 1
ATOM 985 C C . ASP A 1 118 ? -12.875 6.031 -8.656 1 97.75 118 ASP A C 1
ATOM 987 O O . ASP A 1 118 ? -12.664 7.148 -8.172 1 97.75 118 ASP A O 1
ATOM 991 N N . ALA A 1 119 ? -14.023 5.441 -8.727 1 98.56 119 ALA A N 1
ATOM 992 C CA . ALA A 1 119 ? -15.172 6.113 -8.125 1 98.56 119 ALA A CA 1
ATOM 993 C C . ALA A 1 119 ? -14.945 6.363 -6.633 1 98.56 119 ALA A C 1
ATOM 995 O O . ALA A 1 119 ? -15.234 7.449 -6.125 1 98.56 119 ALA A O 1
ATOM 996 N N . PHE A 1 120 ? -14.453 5.426 -5.969 1 98.69 120 PHE A N 1
ATOM 997 C CA . PHE A 1 120 ? -14.172 5.562 -4.547 1 98.69 120 PHE A CA 1
ATOM 998 C C . PHE A 1 120 ? -13.172 6.688 -4.297 1 98.69 120 PHE A C 1
ATOM 1000 O O . PHE A 1 120 ? -13.414 7.559 -3.453 1 98.69 120 PHE A O 1
ATOM 1007 N N . ARG A 1 121 ? -12.078 6.629 -5.031 1 98.44 121 ARG A N 1
ATOM 1008 C CA . ARG A 1 121 ? -11.031 7.645 -4.91 1 98.44 121 ARG A CA 1
ATOM 1009 C C . ARG A 1 121 ? -11.586 9.031 -5.223 1 98.44 121 ARG A C 1
ATOM 1011 O O . ARG A 1 121 ? -11.32 9.992 -4.492 1 98.44 121 ARG A O 1
ATOM 1018 N N . LEU A 1 122 ? -12.336 9.164 -6.285 1 98.56 122 LEU A N 1
ATOM 1019 C CA . LEU A 1 122 ? -12.875 10.453 -6.719 1 98.56 122 LEU A CA 1
ATOM 1020 C C . LEU A 1 122 ? -13.867 11 -5.695 1 98.56 122 LEU A C 1
ATOM 1022 O O . LEU A 1 122 ? -13.945 12.211 -5.488 1 98.56 122 LEU A O 1
ATOM 1026 N N . ASN A 1 123 ? -14.625 10.078 -5.09 1 98.69 123 ASN A N 1
ATOM 1027 C CA . ASN A 1 123 ? -15.516 10.508 -4.02 1 98.69 123 ASN A CA 1
ATOM 1028 C C . ASN A 1 123 ? -14.742 11.094 -2.844 1 98.69 123 ASN A C 1
ATOM 1030 O O . ASN A 1 123 ? -15.148 12.117 -2.285 1 98.69 123 ASN A O 1
ATOM 1034 N N . MET A 1 124 ? -13.695 10.508 -2.441 1 98.56 124 MET A N 1
ATOM 1035 C CA . MET A 1 124 ? -12.867 11.055 -1.369 1 98.56 124 MET A CA 1
ATOM 1036 C C . MET A 1 124 ? -12.234 12.375 -1.786 1 98.56 124 MET A C 1
ATOM 1038 O O . MET A 1 124 ? -12.164 13.312 -0.991 1 98.56 124 MET A O 1
ATOM 1042 N N . ASN A 1 125 ? -11.75 12.352 -3.039 1 98.69 125 ASN A N 1
ATOM 1043 C CA . ASN A 1 125 ? -11.219 13.586 -3.605 1 98.69 125 ASN A CA 1
ATOM 1044 C C . ASN A 1 125 ? -12.219 14.734 -3.484 1 98.69 125 ASN A C 1
ATOM 1046 O O . ASN A 1 125 ? -11.844 15.852 -3.102 1 98.69 125 ASN A O 1
ATOM 1050 N N . GLN A 1 126 ? -13.406 14.438 -3.768 1 98.44 126 GLN A N 1
ATOM 1051 C CA . GLN A 1 126 ? -14.453 15.453 -3.709 1 98.44 126 GLN A CA 1
ATOM 1052 C C . GLN A 1 126 ? -14.695 15.906 -2.271 1 98.44 126 GLN A C 1
ATOM 1054 O O . GLN A 1 126 ? -14.961 17.078 -2.023 1 98.44 126 GLN A O 1
ATOM 1059 N N . VAL A 1 127 ? -14.664 15 -1.322 1 98.38 127 VAL A N 1
ATOM 1060 C CA . VAL A 1 127 ? -14.828 15.344 0.086 1 98.38 127 VAL A CA 1
ATOM 1061 C C . VAL A 1 127 ? -13.758 16.344 0.5 1 98.38 127 VAL A C 1
ATOM 1063 O O . VAL A 1 127 ? -14.055 17.344 1.167 1 98.38 127 VAL A O 1
ATOM 1066 N N . ILE A 1 128 ? -12.5 16.141 0.106 1 98.44 128 ILE A N 1
ATOM 1067 C CA . ILE A 1 128 ? -11.406 17.047 0.448 1 98.44 128 ILE A CA 1
ATOM 1068 C C . ILE A 1 128 ? -11.586 18.375 -0.282 1 98.44 128 ILE A C 1
ATOM 1070 O O . ILE A 1 128 ? -11.406 19.438 0.308 1 98.44 128 ILE A O 1
ATOM 1074 N N . ALA A 1 129 ? -11.977 18.281 -1.563 1 98.44 129 ALA A N 1
ATOM 1075 C CA . ALA A 1 129 ? -12.227 19.5 -2.34 1 98.44 129 ALA A CA 1
ATOM 1076 C C . ALA A 1 129 ? -13.328 20.344 -1.699 1 98.44 129 ALA A C 1
ATOM 1078 O O . ALA A 1 129 ? -13.219 21.578 -1.643 1 98.44 129 ALA A O 1
ATOM 1079 N N . ASP A 1 130 ? -14.391 19.688 -1.271 1 97.75 130 ASP A N 1
ATOM 1080 C CA . ASP A 1 130 ? -15.461 20.375 -0.564 1 97.75 130 ASP A CA 1
ATOM 1081 C C . ASP A 1 130 ? -14.938 21.078 0.683 1 97.75 130 ASP A C 1
ATOM 1083 O O . ASP A 1 130 ? -15.375 22.188 1.011 1 97.75 130 ASP A O 1
ATOM 1087 N N . GLY A 1 131 ? -14.062 20.391 1.397 1 97.94 131 GLY A N 1
ATOM 1088 C CA . GLY A 1 131 ? -13.445 21 2.566 1 97.94 131 GLY A CA 1
ATOM 1089 C C . GLY A 1 131 ? -12.641 22.25 2.242 1 97.94 131 GLY A C 1
ATOM 1090 O O . GLY A 1 131 ? -12.641 23.203 3.012 1 97.94 131 GLY A O 1
ATOM 1091 N N . VAL A 1 132 ? -11.961 22.234 1.11 1 98 132 VAL A N 1
ATOM 1092 C CA . VAL A 1 132 ? -11.219 23.406 0.652 1 98 132 VAL A CA 1
ATOM 1093 C C . VAL A 1 132 ? -12.195 24.531 0.324 1 98 132 VAL A C 1
ATOM 1095 O O . VAL A 1 132 ? -12.008 25.672 0.776 1 98 132 VAL A O 1
ATOM 1098 N N . GLU A 1 133 ? -13.188 24.203 -0.386 1 97.19 133 GLU A N 1
ATOM 1099 C CA . GLU A 1 133 ? -14.18 25.188 -0.822 1 97.19 133 GLU A CA 1
ATOM 1100 C C . GLU A 1 133 ? -14.906 25.812 0.368 1 97.19 133 GLU A C 1
ATOM 1102 O O . GLU A 1 133 ? -15.188 27 0.372 1 97.19 133 GLU A O 1
ATOM 1107 N N . SER A 1 134 ? -15.203 25.047 1.402 1 96.06 134 SER A N 1
ATOM 1108 C CA . SER A 1 134 ? -15.953 25.5 2.568 1 96.06 134 SER A CA 1
ATOM 1109 C C . SER A 1 134 ? -15.039 26.25 3.543 1 96.06 134 SER A C 1
ATOM 1111 O O . SER A 1 134 ? -15.523 26.875 4.484 1 96.06 134 SER A O 1
ATOM 1113 N N . GLY A 1 135 ? -13.742 26.094 3.385 1 96.56 135 GLY A N 1
ATOM 1114 C CA . GLY A 1 135 ? -12.797 26.781 4.254 1 96.56 135 GLY A CA 1
ATOM 1115 C C . GLY A 1 135 ? -12.344 25.922 5.426 1 96.56 135 GLY A C 1
ATOM 1116 O O . GLY A 1 135 ? -11.562 26.375 6.262 1 96.56 135 GLY A O 1
ATOM 1117 N N . GLU A 1 136 ? -12.812 24.656 5.48 1 96.56 136 GLU A N 1
ATOM 1118 C CA . GLU A 1 136 ? -12.352 23.734 6.508 1 96.56 136 GLU A CA 1
ATOM 1119 C C . GLU A 1 136 ? -10.891 23.359 6.297 1 96.56 136 GLU A C 1
ATOM 1121 O O . GLU A 1 136 ? -10.156 23.109 7.262 1 96.56 136 GLU A O 1
ATOM 1126 N N . PHE A 1 137 ? -10.508 23.219 5.047 1 97.88 137 PHE A N 1
ATOM 1127 C CA . PHE A 1 137 ? -9.148 22.828 4.688 1 97.88 137 PHE A CA 1
ATOM 1128 C C . PHE A 1 137 ? -8.453 23.938 3.916 1 97.88 137 PHE A C 1
ATOM 1130 O O . PHE A 1 137 ? -9.109 24.812 3.344 1 97.88 137 PHE A O 1
ATOM 1137 N N . ARG A 1 138 ? -7.125 23.938 3.98 1 96.75 138 ARG A N 1
ATOM 1138 C CA . ARG A 1 138 ? -6.34 25 3.352 1 96.75 138 ARG A CA 1
ATOM 1139 C C . ARG A 1 138 ? -6.48 24.953 1.833 1 96.75 138 ARG A C 1
ATOM 1141 O O . ARG A 1 138 ? -6.652 23.891 1.251 1 96.75 138 ARG A O 1
ATOM 1148 N N . GLU A 1 139 ? -6.23 26.047 1.112 1 96.62 139 GLU A N 1
ATOM 1149 C CA . GLU A 1 139 ? -6.559 26.234 -0.298 1 96.62 139 GLU A CA 1
ATOM 1150 C C . GLU A 1 139 ? -5.395 25.812 -1.194 1 96.62 139 GLU A C 1
ATOM 1152 O O . GLU A 1 139 ? -5.57 25.609 -2.398 1 96.62 139 GLU A O 1
ATOM 1157 N N . ASP A 1 140 ? -4.242 25.719 -0.655 1 96.88 140 ASP A N 1
ATOM 1158 C CA . ASP A 1 140 ? -3.057 25.5 -1.481 1 96.88 140 ASP A CA 1
ATOM 1159 C C . ASP A 1 140 ? -2.748 24.016 -1.635 1 96.88 140 ASP A C 1
ATOM 1161 O O . ASP A 1 140 ? -1.662 23.656 -2.088 1 96.88 140 ASP A O 1
ATOM 1165 N N . LEU A 1 141 ? -3.719 23.172 -1.325 1 96.5 141 LEU A N 1
ATOM 1166 C CA . LEU A 1 141 ? -3.527 21.734 -1.415 1 96.5 141 LEU A CA 1
ATOM 1167 C C . LEU A 1 141 ? -3.619 21.266 -2.861 1 96.5 141 LEU A C 1
ATOM 1169 O O . LEU A 1 141 ? -4.461 21.734 -3.625 1 96.5 141 LEU A O 1
ATOM 1173 N N . ASP A 1 142 ? -2.73 20.375 -3.27 1 97.81 142 ASP A N 1
ATOM 1174 C CA . ASP A 1 142 ? -3.045 19.516 -4.406 1 97.81 142 ASP A CA 1
ATOM 1175 C C . ASP A 1 142 ? -3.986 18.391 -3.994 1 97.81 142 ASP A C 1
ATOM 1177 O O . ASP A 1 142 ? -3.537 17.328 -3.551 1 97.81 142 ASP A O 1
ATOM 1181 N N . VAL A 1 143 ? -5.23 18.562 -4.203 1 98.38 143 VAL A N 1
ATOM 1182 C CA . VAL A 1 143 ? -6.273 17.703 -3.652 1 98.38 143 VAL A CA 1
ATOM 1183 C C . VAL A 1 143 ? -6.109 16.281 -4.18 1 98.38 143 VAL A C 1
ATOM 1185 O O . VAL A 1 143 ? -6.27 15.32 -3.436 1 98.38 143 VAL A O 1
ATOM 1188 N N . ASN A 1 144 ? -5.773 16.109 -5.406 1 98 144 ASN A N 1
ATOM 1189 C CA . ASN A 1 144 ? -5.633 14.797 -6.016 1 98 144 ASN A CA 1
ATOM 1190 C C . ASN A 1 144 ? -4.504 14 -5.371 1 98 144 ASN A C 1
ATOM 1192 O O . ASN A 1 144 ? -4.711 12.867 -4.93 1 98 144 ASN A O 1
ATOM 1196 N N . ILE A 1 145 ? -3.32 14.609 -5.234 1 98.19 145 ILE A N 1
ATOM 1197 C CA . ILE A 1 145 ? -2.148 13.922 -4.703 1 98.19 145 ILE A CA 1
ATOM 1198 C C . ILE A 1 145 ? -2.336 13.656 -3.213 1 98.19 145 ILE A C 1
ATOM 1200 O O . ILE A 1 145 ? -1.955 12.594 -2.713 1 98.19 145 ILE A O 1
ATOM 1204 N N . VAL A 1 146 ? -2.975 14.586 -2.52 1 98.56 146 VAL A N 1
ATOM 1205 C CA . VAL A 1 146 ? -3.223 14.414 -1.091 1 98.56 146 VAL A CA 1
ATOM 1206 C C . VAL A 1 146 ? -4.211 13.273 -0.871 1 98.56 146 VAL A C 1
ATOM 1208 O O . VAL A 1 146 ? -4.047 12.477 0.056 1 98.56 146 VAL A O 1
ATOM 1211 N N . THR A 1 147 ? -5.234 13.172 -1.742 1 98.75 147 THR A N 1
ATOM 1212 C CA . THR A 1 147 ? -6.18 12.062 -1.673 1 98.75 147 THR A CA 1
ATOM 1213 C C . THR A 1 147 ? -5.457 10.727 -1.824 1 98.75 147 THR A C 1
ATOM 1215 O O . THR A 1 147 ? -5.715 9.789 -1.066 1 98.75 147 THR A O 1
ATOM 1218 N N . LEU A 1 148 ? -4.527 10.672 -2.736 1 98.31 148 LEU A N 1
ATOM 1219 C CA . LEU A 1 148 ? -3.76 9.453 -2.975 1 98.31 148 LEU A CA 1
ATOM 1220 C C . LEU A 1 148 ? -2.877 9.125 -1.775 1 98.31 148 LEU A C 1
ATOM 1222 O O . LEU A 1 148 ? -2.734 7.953 -1.406 1 98.31 148 LEU A O 1
ATOM 1226 N N . ALA A 1 149 ? -2.328 10.148 -1.145 1 98.62 149 ALA A N 1
ATOM 1227 C CA . ALA A 1 149 ? -1.511 9.945 0.049 1 98.62 149 ALA A CA 1
ATOM 1228 C C . ALA A 1 149 ? -2.338 9.344 1.185 1 98.62 149 ALA A C 1
ATOM 1230 O O . ALA A 1 149 ? -1.908 8.391 1.836 1 98.62 149 ALA A O 1
ATOM 1231 N N . ILE A 1 150 ? -3.529 9.875 1.362 1 98.75 150 ILE A N 1
ATOM 1232 C CA . ILE A 1 150 ? -4.398 9.438 2.451 1 98.75 150 ILE A CA 1
ATOM 1233 C C . ILE A 1 150 ? -4.855 8.008 2.201 1 98.75 150 ILE A C 1
ATOM 1235 O O . ILE A 1 150 ? -4.754 7.152 3.084 1 98.75 150 ILE A O 1
ATOM 1239 N N . LEU A 1 151 ? -5.312 7.754 1.024 1 98.44 151 LEU A N 1
ATOM 1240 C CA . LEU A 1 151 ? -5.742 6.406 0.672 1 98.44 151 LEU A CA 1
ATOM 1241 C C . LEU A 1 151 ? -4.59 5.414 0.809 1 98.44 151 LEU A C 1
ATOM 1243 O O . LEU A 1 151 ? -4.777 4.305 1.312 1 98.44 151 LEU A O 1
ATOM 1247 N N . GLY A 1 152 ? -3.416 5.855 0.35 1 98.25 152 GLY A N 1
ATOM 1248 C CA . GLY A 1 152 ? -2.248 4.996 0.47 1 98.25 152 GLY A CA 1
ATOM 1249 C C . GLY A 1 152 ? -1.919 4.633 1.905 1 98.25 152 GLY A C 1
ATOM 1250 O O . GLY A 1 152 ? -1.67 3.465 2.215 1 98.25 152 GLY A O 1
ATOM 1251 N N . ALA A 1 153 ? -1.922 5.613 2.779 1 98.56 153 ALA A N 1
ATOM 1252 C CA . ALA A 1 153 ? -1.646 5.395 4.195 1 98.56 153 ALA A CA 1
ATOM 1253 C C . ALA A 1 153 ? -2.635 4.398 4.801 1 98.56 153 ALA A C 1
ATOM 1255 O O . ALA A 1 153 ? -2.236 3.447 5.473 1 98.56 153 ALA A O 1
ATOM 1256 N N . VAL A 1 154 ? -3.902 4.559 4.5 1 98.31 154 VAL A N 1
ATOM 1257 C CA . VAL A 1 154 ? -4.949 3.756 5.125 1 98.31 154 VAL A CA 1
ATOM 1258 C C . VAL A 1 154 ? -4.953 2.354 4.52 1 98.31 154 VAL A C 1
ATOM 1260 O O . VAL A 1 154 ? -4.996 1.358 5.246 1 98.31 154 VAL A O 1
ATOM 1263 N N . ASN A 1 155 ? -4.848 2.277 3.207 1 96.56 155 ASN A N 1
ATOM 1264 C CA . ASN A 1 155 ? -4.875 0.974 2.555 1 96.56 155 ASN A CA 1
ATOM 1265 C C . ASN A 1 155 ? -3.664 0.129 2.941 1 96.56 155 ASN A C 1
ATOM 1267 O O . ASN A 1 155 ? -3.762 -1.096 3.033 1 96.56 155 ASN A O 1
ATOM 1271 N N . TRP A 1 156 ? -2.617 0.763 3.203 1 96 156 TRP A N 1
ATOM 1272 C CA . TRP A 1 156 ? -1.404 0.045 3.58 1 96 156 TRP A CA 1
ATOM 1273 C C . TRP A 1 156 ? -1.579 -0.65 4.926 1 96 156 TRP A C 1
ATOM 1275 O O . TRP A 1 156 ? -0.81 -1.55 5.273 1 96 156 TRP A O 1
ATOM 1285 N N . SER A 1 157 ? -2.582 -0.291 5.66 1 96.19 157 SER A N 1
ATOM 1286 C CA . SER A 1 157 ? -2.75 -0.783 7.023 1 96.19 157 SER A CA 1
ATOM 1287 C C . SER A 1 157 ? -3.07 -2.273 7.039 1 96.19 157 SER A C 1
ATOM 1289 O O . SER A 1 157 ? -2.861 -2.949 8.047 1 96.19 157 SER A O 1
ATOM 1291 N N . TYR A 1 158 ? -3.527 -2.832 5.91 1 93.31 158 TYR A N 1
ATOM 1292 C CA . TYR A 1 158 ? -3.82 -4.262 5.898 1 93.31 158 TYR A CA 1
ATOM 1293 C C . TYR A 1 158 ? -2.551 -5.078 6.102 1 93.31 158 TYR A C 1
ATOM 1295 O O . TYR A 1 158 ? -2.615 -6.254 6.469 1 93.31 158 TYR A O 1
ATOM 1303 N N . HIS A 1 159 ? -1.407 -4.457 5.906 1 90.88 159 HIS A N 1
ATOM 1304 C CA . HIS A 1 159 ? -0.124 -5.133 6.07 1 90.88 159 HIS A CA 1
ATOM 1305 C C . HIS A 1 159 ? 0.248 -5.258 7.543 1 90.88 159 HIS A C 1
ATOM 1307 O O . HIS A 1 159 ? 0.974 -6.18 7.926 1 90.88 159 HIS A O 1
ATOM 1313 N N . TRP A 1 160 ? -0.262 -4.363 8.352 1 92.81 160 TRP A N 1
ATOM 1314 C CA . TRP A 1 160 ? 0.355 -4.34 9.68 1 92.81 160 TRP A CA 1
ATOM 1315 C C . TRP A 1 160 ? -0.705 -4.309 10.773 1 92.81 160 TRP A C 1
ATOM 1317 O O . TRP A 1 160 ? -0.414 -4.598 11.938 1 92.81 160 TRP A O 1
ATOM 1327 N N . PHE A 1 161 ? -1.886 -3.875 10.43 1 95.38 161 PHE A N 1
ATOM 1328 C CA . PHE A 1 161 ? -2.9 -3.67 11.453 1 95.38 161 PHE A CA 1
ATOM 1329 C C . PHE A 1 161 ? -3.346 -5 12.047 1 95.38 161 PHE A C 1
ATOM 1331 O O . PHE A 1 161 ? -3.707 -5.926 11.312 1 95.38 161 PHE A O 1
ATOM 1338 N N . ASP A 1 162 ? -3.281 -5.055 13.336 1 91.19 162 ASP A N 1
ATOM 1339 C CA . ASP A 1 162 ? -3.762 -6.191 14.117 1 91.19 162 ASP A CA 1
ATOM 1340 C C . ASP A 1 162 ? -4.902 -5.777 15.039 1 91.19 162 ASP A C 1
ATOM 1342 O O . ASP A 1 162 ? -4.68 -5.094 16.047 1 91.19 162 ASP A O 1
ATOM 1346 N N . PRO A 1 163 ? -6.078 -6.227 14.719 1 86.38 163 PRO A N 1
ATOM 1347 C CA . PRO A 1 163 ? -7.234 -5.816 15.523 1 86.38 163 PRO A CA 1
ATOM 1348 C C . PRO A 1 163 ? -7.141 -6.297 16.969 1 86.38 163 PRO A C 1
ATOM 1350 O O . PRO A 1 163 ? -7.844 -5.781 17.844 1 86.38 163 PRO A O 1
ATOM 1353 N N . LYS A 1 164 ? -6.344 -7.281 17.203 1 89 164 LYS A N 1
ATOM 1354 C CA . LYS A 1 164 ? -6.172 -7.801 18.547 1 89 164 LYS A CA 1
ATOM 1355 C C . LYS A 1 164 ? -4.973 -7.16 19.234 1 89 164 LYS A C 1
ATOM 1357 O O . LYS A 1 164 ? -4.633 -7.52 20.375 1 89 164 LYS A O 1
ATOM 1362 N N . GLY A 1 165 ? -4.379 -6.199 18.547 1 90.44 165 GLY A N 1
ATOM 1363 C CA . GLY A 1 165 ? -3.221 -5.523 19.125 1 90.44 165 GLY A CA 1
ATOM 1364 C C . GLY A 1 165 ? -3.592 -4.441 20.109 1 90.44 165 GLY A C 1
ATOM 1365 O O . GLY A 1 165 ? -4.727 -4.387 20.594 1 90.44 165 GLY A O 1
ATOM 1366 N N . ALA A 1 166 ? -2.623 -3.551 20.438 1 91.44 166 ALA A N 1
ATOM 1367 C CA . ALA A 1 166 ? -2.748 -2.549 21.484 1 91.44 166 ALA A CA 1
ATOM 1368 C C . ALA A 1 166 ? -3.764 -1.476 21.109 1 91.44 166 ALA A C 1
ATOM 1370 O O . ALA A 1 166 ? -4.426 -0.903 21.984 1 91.44 166 ALA A O 1
ATOM 1371 N N . LEU A 1 167 ? -3.844 -1.189 19.766 1 95.12 167 LEU A N 1
ATOM 1372 C CA . LEU A 1 167 ? -4.77 -0.171 19.297 1 95.12 167 LEU A CA 1
ATOM 1373 C C . LEU A 1 167 ? -5.828 -0.784 18.375 1 95.12 167 LEU A C 1
ATOM 1375 O O . LEU A 1 167 ? -5.504 -1.577 17.484 1 95.12 167 LEU A O 1
ATOM 1379 N N . ASP A 1 168 ? -7.066 -0.422 18.609 1 95.19 168 ASP A N 1
ATOM 1380 C CA . ASP A 1 168 ? -8.125 -0.882 17.719 1 95.19 168 ASP A CA 1
ATOM 1381 C C . ASP A 1 168 ? -8.305 0.075 16.531 1 95.19 168 ASP A C 1
ATOM 1383 O O . ASP A 1 168 ? -7.539 1.032 16.391 1 95.19 168 ASP A O 1
ATOM 1387 N N . GLU A 1 169 ? -9.266 -0.3 15.703 1 95.5 169 GLU A N 1
ATOM 1388 C CA . GLU A 1 169 ? -9.438 0.457 14.469 1 95.5 169 GLU A CA 1
ATOM 1389 C C . GLU A 1 169 ? -9.836 1.901 14.758 1 95.5 169 GLU A C 1
ATOM 1391 O O . GLU A 1 169 ? -9.469 2.814 14.016 1 95.5 169 GLU A O 1
ATOM 1396 N N . LYS A 1 170 ? -10.656 2.17 15.797 1 95.75 170 LYS A N 1
ATOM 1397 C CA . LYS A 1 170 ? -11.062 3.531 16.125 1 95.75 170 LYS A CA 1
ATOM 1398 C C . LYS A 1 170 ? -9.875 4.355 16.625 1 95.75 170 LYS A C 1
ATOM 1400 O O . LYS A 1 170 ? -9.711 5.512 16.234 1 95.75 170 LYS A O 1
ATOM 1405 N N . ALA A 1 171 ? -9.039 3.76 17.469 1 97.19 171 ALA A N 1
ATOM 1406 C CA . ALA A 1 171 ? -7.855 4.441 17.984 1 97.19 171 ALA A CA 1
ATOM 1407 C C . ALA A 1 171 ? -6.883 4.789 16.875 1 97.19 171 ALA A C 1
ATOM 1409 O O . ALA A 1 171 ? -6.398 5.922 16.781 1 97.19 171 ALA A O 1
ATOM 1410 N N . VAL A 1 172 ? -6.59 3.895 15.977 1 97.56 172 VAL A N 1
ATOM 1411 C CA . VAL A 1 172 ? -5.68 4.133 14.859 1 97.56 172 VAL A CA 1
ATOM 1412 C C . VAL A 1 172 ? -6.254 5.211 13.945 1 97.56 172 VAL A C 1
ATOM 1414 O O . VAL A 1 172 ? -5.531 6.117 13.516 1 97.56 172 VAL A O 1
ATOM 1417 N N . SER A 1 173 ? -7.605 5.133 13.695 1 97.69 173 SER A N 1
ATOM 1418 C CA . SER A 1 173 ? -8.25 6.129 12.844 1 97.69 173 SER A CA 1
ATOM 1419 C C . SER A 1 173 ? -8.133 7.527 13.445 1 97.69 173 SER A C 1
ATOM 1421 O O . SER A 1 173 ? -7.91 8.5 12.719 1 97.69 173 SER A O 1
ATOM 1423 N N . THR A 1 174 ? -8.266 7.609 14.75 1 98.12 174 THR A N 1
ATOM 1424 C CA . THR A 1 174 ? -8.156 8.891 15.445 1 98.12 174 THR A CA 1
ATOM 1425 C C . THR A 1 174 ? -6.754 9.469 15.305 1 98.12 174 THR A C 1
ATOM 1427 O O . THR A 1 174 ? -6.594 10.664 15.031 1 98.12 174 THR A O 1
ATOM 1430 N N . ILE A 1 175 ? -5.781 8.664 15.43 1 98.19 175 ILE A N 1
ATOM 1431 C CA . ILE A 1 175 ? -4.395 9.094 15.289 1 98.19 175 ILE A CA 1
ATOM 1432 C C . ILE A 1 175 ? -4.141 9.531 13.844 1 98.19 175 ILE A C 1
ATOM 1434 O O . ILE A 1 175 ? -3.535 10.578 13.602 1 98.19 175 ILE A O 1
ATOM 1438 N N . TYR A 1 176 ? -4.625 8.695 12.859 1 98.56 176 TYR A N 1
ATOM 1439 C CA . TYR A 1 176 ? -4.477 9.023 11.445 1 98.56 176 TYR A CA 1
ATOM 1440 C C . TYR A 1 176 ? -5.098 10.375 11.133 1 98.56 176 TYR A C 1
ATOM 1442 O O . TYR A 1 176 ? -4.457 11.234 10.508 1 98.56 176 TYR A O 1
ATOM 1450 N N . ILE A 1 177 ? -6.301 10.57 11.625 1 97.88 177 ILE A N 1
ATOM 1451 C CA . ILE A 1 177 ? -7.023 11.789 11.266 1 97.88 177 ILE A CA 1
ATOM 1452 C C . ILE A 1 177 ? -6.371 12.992 11.938 1 97.88 177 ILE A C 1
ATOM 1454 O O . ILE A 1 177 ? -6.227 14.047 11.312 1 97.88 177 ILE A O 1
ATOM 1458 N N . ASP A 1 178 ? -5.988 12.852 13.172 1 97.88 178 ASP A N 1
ATOM 1459 C CA . ASP A 1 178 ? -5.262 13.93 13.828 1 97.88 178 ASP A CA 1
ATOM 1460 C C . ASP A 1 178 ? -4.016 14.32 13.031 1 97.88 178 ASP A C 1
ATOM 1462 O O . ASP A 1 178 ? -3.775 15.5 12.789 1 97.88 178 ASP A O 1
ATOM 1466 N N . PHE A 1 179 ? -3.268 13.352 12.586 1 98.25 179 PHE A N 1
ATOM 1467 C CA . PHE A 1 179 ? -2.07 13.562 11.781 1 98.25 179 PHE A CA 1
ATOM 1468 C C . PHE A 1 179 ? -2.424 14.219 10.453 1 98.25 179 PHE A C 1
ATOM 1470 O O . PHE A 1 179 ? -1.777 15.18 10.031 1 98.25 179 PHE A O 1
ATOM 1477 N N . MET A 1 180 ? -3.445 13.734 9.789 1 98.38 180 MET A N 1
ATOM 1478 C CA . MET A 1 180 ? -3.82 14.219 8.469 1 98.38 180 MET A CA 1
ATOM 1479 C C . MET A 1 180 ? -4.328 15.656 8.539 1 98.38 180 MET A C 1
ATOM 1481 O O . MET A 1 180 ? -4.059 16.453 7.645 1 98.38 180 MET A O 1
ATOM 1485 N N . LEU A 1 181 ? -5.016 15.953 9.594 1 97.81 181 LEU A N 1
ATOM 1486 C CA . LEU A 1 181 ? -5.621 17.281 9.727 1 97.81 181 LEU A CA 1
ATOM 1487 C C . LEU A 1 181 ? -4.586 18.297 10.18 1 97.81 181 LEU A C 1
ATOM 1489 O O . LEU A 1 181 ? -4.566 19.422 9.68 1 97.81 181 LEU A O 1
ATOM 1493 N N . ASN A 1 182 ? -3.65 17.906 11.086 1 97.25 182 ASN A N 1
ATOM 1494 C CA . ASN A 1 182 ? -2.854 18.891 11.797 1 97.25 182 ASN A CA 1
ATOM 1495 C C . ASN A 1 182 ? -1.376 18.797 11.43 1 97.25 182 ASN A C 1
ATOM 1497 O O . ASN A 1 182 ? -0.602 19.719 11.703 1 97.25 182 ASN A O 1
ATOM 1501 N N . GLY A 1 183 ? -0.975 17.703 10.781 1 97.5 183 GLY A N 1
ATOM 1502 C CA . GLY A 1 183 ? 0.402 17.547 10.344 1 97.5 183 GLY A CA 1
ATOM 1503 C C . GLY A 1 183 ? 1.371 17.297 11.484 1 97.5 183 GLY A C 1
ATOM 1504 O O . GLY A 1 183 ? 0.954 17.078 12.617 1 97.5 183 GLY A O 1
ATOM 1505 N N . LEU A 1 184 ? 2.643 17.281 11.188 1 96.19 184 LEU A N 1
ATOM 1506 C CA . LEU A 1 184 ? 3.719 17.016 12.133 1 96.19 184 LEU A CA 1
ATOM 1507 C C . LEU A 1 184 ? 4.109 18.281 12.891 1 96.19 184 LEU A C 1
ATOM 1509 O O . LEU A 1 184 ? 4.617 18.203 14.016 1 96.19 184 LEU A O 1
ATOM 1513 N N . LYS A 1 185 ? 3.957 19.391 12.203 1 92.94 185 LYS A N 1
ATOM 1514 C CA . LYS A 1 185 ? 4.473 20.625 12.789 1 92.94 185 LYS A CA 1
ATOM 1515 C C . LYS A 1 185 ? 3.52 21.172 13.844 1 92.94 185 LYS A C 1
ATOM 1517 O O . LYS A 1 185 ? 2.311 20.953 13.781 1 92.94 185 LYS A O 1
ATOM 1522 N N . LYS A 1 186 ? 4.172 21.891 14.727 1 78.69 186 LYS A N 1
ATOM 1523 C CA . LYS A 1 186 ? 3.436 22.641 15.75 1 78.69 186 LYS A CA 1
ATOM 1524 C C . LYS A 1 186 ? 2.668 23.812 15.133 1 78.69 186 LYS A C 1
ATOM 1526 O O . LYS A 1 186 ? 3.164 24.469 14.211 1 78.69 186 LYS A O 1
ATOM 1531 N N . ALA A 1 187 ? 1.289 23.906 15.469 1 63.47 187 ALA A N 1
ATOM 1532 C CA . ALA A 1 187 ? 0.549 25.094 15.062 1 63.47 187 ALA A CA 1
ATOM 1533 C C . ALA A 1 187 ? 1.226 26.359 15.578 1 63.47 187 ALA A C 1
ATOM 1535 O O . ALA A 1 187 ? 1.855 26.359 16.641 1 63.47 187 ALA A O 1
ATOM 1536 N N . MET B 1 1 ? 26.547 -12.18 -16.281 1 93.31 1 MET B N 1
ATOM 1537 C CA . MET B 1 1 ? 25.406 -13.062 -16.531 1 93.31 1 MET B CA 1
ATOM 1538 C C . MET B 1 1 ? 24.469 -13.094 -15.328 1 93.31 1 MET B C 1
ATOM 1540 O O . MET B 1 1 ? 23.266 -12.867 -15.469 1 93.31 1 MET B O 1
ATOM 1544 N N . LYS B 1 2 ? 25.062 -13.055 -14.117 1 96.62 2 LYS B N 1
ATOM 1545 C CA . LYS B 1 2 ? 24.234 -13.07 -12.922 1 96.62 2 LYS B CA 1
ATOM 1546 C C . LYS B 1 2 ? 23.312 -11.852 -12.867 1 96.62 2 LYS B C 1
ATOM 1548 O O . LYS B 1 2 ? 22.109 -11.984 -12.656 1 96.62 2 LYS B O 1
ATOM 1553 N N . GLU B 1 3 ? 23.875 -10.672 -13.18 1 97.06 3 GLU B N 1
ATOM 1554 C CA . GLU B 1 3 ? 23.125 -9.414 -13.148 1 97.06 3 GLU B CA 1
ATOM 1555 C C . GLU B 1 3 ? 22.031 -9.391 -14.219 1 97.06 3 GLU B C 1
ATOM 1557 O O . GLU B 1 3 ? 20.953 -8.867 -13.984 1 97.06 3 GLU B O 1
ATOM 1562 N N . LYS B 1 4 ? 22.297 -9.953 -15.281 1 97.56 4 LYS B N 1
ATOM 1563 C CA . LYS B 1 4 ? 21.328 -10.016 -16.359 1 97.56 4 LYS B CA 1
ATOM 1564 C C . LYS B 1 4 ? 20.141 -10.898 -15.992 1 97.56 4 LYS B C 1
ATOM 1566 O O . LYS B 1 4 ? 19 -10.57 -16.297 1 97.56 4 LYS B O 1
ATOM 1571 N N . ILE B 1 5 ? 20.5 -12 -15.328 1 97.94 5 ILE B N 1
ATOM 1572 C CA . ILE B 1 5 ? 19.438 -12.898 -14.867 1 97.94 5 ILE B CA 1
ATOM 1573 C C . ILE B 1 5 ? 18.531 -12.164 -13.883 1 97.94 5 ILE B C 1
ATOM 1575 O O . ILE B 1 5 ? 17.312 -12.234 -13.984 1 97.94 5 ILE B O 1
ATOM 1579 N N . ILE B 1 6 ? 19.156 -11.43 -13.039 1 97.88 6 ILE B N 1
ATOM 1580 C CA . ILE B 1 6 ? 18.406 -10.695 -12.031 1 97.88 6 ILE B CA 1
ATOM 1581 C C . ILE B 1 6 ? 17.531 -9.648 -12.703 1 97.88 6 ILE B C 1
ATOM 1583 O O . ILE B 1 6 ? 16.328 -9.562 -12.422 1 97.88 6 ILE B O 1
ATOM 1587 N N . GLU B 1 7 ? 18.031 -8.883 -13.609 1 97.12 7 GLU B N 1
ATOM 1588 C CA . GLU B 1 7 ? 17.312 -7.805 -14.281 1 97.12 7 GLU B CA 1
ATOM 1589 C C . GLU B 1 7 ? 16.125 -8.344 -15.07 1 97.12 7 GLU B C 1
ATOM 1591 O O . GLU B 1 7 ? 15.023 -7.805 -14.969 1 97.12 7 GLU B O 1
ATOM 1596 N N . VAL B 1 8 ? 16.359 -9.352 -15.805 1 97.69 8 VAL B N 1
ATOM 1597 C CA . VAL B 1 8 ? 15.297 -9.945 -16.625 1 97.69 8 VAL B CA 1
ATOM 1598 C C . VAL B 1 8 ? 14.219 -10.539 -15.711 1 97.69 8 VAL B C 1
ATOM 1600 O O . VAL B 1 8 ? 13.023 -10.43 -16 1 97.69 8 VAL B O 1
ATOM 1603 N N . SER B 1 9 ? 14.68 -11.156 -14.641 1 97.94 9 SER B N 1
ATOM 1604 C CA . SER B 1 9 ? 13.742 -11.773 -13.711 1 97.94 9 SER B CA 1
ATOM 1605 C C . SER B 1 9 ? 12.867 -10.719 -13.039 1 97.94 9 SER B C 1
ATOM 1607 O O . SER B 1 9 ? 11.672 -10.945 -12.82 1 97.94 9 SER B O 1
ATOM 1609 N N . ILE B 1 10 ? 13.453 -9.594 -12.688 1 97.25 10 ILE B N 1
ATOM 1610 C CA . ILE B 1 10 ? 12.695 -8.492 -12.086 1 97.25 10 ILE B CA 1
ATOM 1611 C C . ILE B 1 10 ? 11.57 -8.07 -13.023 1 97.25 10 ILE B C 1
ATOM 1613 O O . ILE B 1 10 ? 10.422 -7.922 -12.602 1 97.25 10 ILE B O 1
ATOM 1617 N N . ASP B 1 11 ? 11.891 -7.973 -14.25 1 96.25 11 ASP B N 1
ATOM 1618 C CA . ASP B 1 11 ? 10.906 -7.559 -15.242 1 96.25 11 ASP B CA 1
ATOM 1619 C C . ASP B 1 11 ? 9.797 -8.602 -15.383 1 96.25 11 ASP B C 1
ATOM 1621 O O . ASP B 1 11 ? 8.617 -8.258 -15.375 1 96.25 11 ASP B O 1
ATOM 1625 N N . LEU B 1 12 ? 10.172 -9.859 -15.438 1 96.19 12 LEU B N 1
ATOM 1626 C CA . LEU B 1 12 ? 9.211 -10.945 -15.625 1 96.19 12 LEU B CA 1
ATOM 1627 C C . LEU B 1 12 ? 8.344 -11.125 -14.383 1 96.19 12 LEU B C 1
ATOM 1629 O O . LEU B 1 12 ? 7.125 -11.258 -14.484 1 96.19 12 LEU B O 1
ATOM 1633 N N . PHE B 1 13 ? 9.016 -11.109 -13.219 1 95.44 13 PHE B N 1
ATOM 1634 C CA . PHE B 1 13 ? 8.273 -11.234 -11.969 1 95.44 13 PHE B CA 1
ATOM 1635 C C . PHE B 1 13 ? 7.312 -10.07 -11.789 1 95.44 13 PHE B C 1
ATOM 1637 O O . PHE B 1 13 ? 6.184 -10.25 -11.328 1 95.44 13 PHE B O 1
ATOM 1644 N N . GLY B 1 14 ? 7.785 -8.898 -12.109 1 91.75 14 GLY B N 1
ATOM 1645 C CA . GLY B 1 14 ? 6.965 -7.707 -11.969 1 91.75 14 GLY B CA 1
ATOM 1646 C C . GLY B 1 14 ? 5.75 -7.703 -12.875 1 91.75 14 GLY B C 1
ATOM 1647 O O . GLY B 1 14 ? 4.66 -7.301 -12.469 1 91.75 14 GLY B O 1
ATOM 1648 N N . LYS B 1 15 ? 5.871 -8.195 -14.062 1 88.75 15 LYS B N 1
ATOM 1649 C CA . LYS B 1 15 ? 4.824 -8.156 -15.07 1 88.75 15 LYS B CA 1
ATOM 1650 C C . LYS B 1 15 ? 3.869 -9.336 -14.922 1 88.75 15 LYS B C 1
ATOM 1652 O O . LYS B 1 15 ? 2.648 -9.164 -14.953 1 88.75 15 LYS B O 1
ATOM 1657 N N . ASN B 1 16 ? 4.461 -10.523 -14.664 1 87.44 16 ASN B N 1
ATOM 1658 C CA . ASN B 1 16 ? 3.662 -11.742 -14.734 1 87.44 16 ASN B CA 1
ATOM 1659 C C . ASN B 1 16 ? 3.352 -12.297 -13.344 1 87.44 16 ASN B C 1
ATOM 1661 O O . ASN B 1 16 ? 2.408 -13.07 -13.18 1 87.44 16 ASN B O 1
ATOM 1665 N N . GLY B 1 17 ? 4.199 -11.898 -12.414 1 89.75 17 GLY B N 1
ATOM 1666 C CA . GLY B 1 17 ? 4.16 -12.562 -11.125 1 89.75 17 GLY B CA 1
ATOM 1667 C C . GLY B 1 17 ? 5.199 -13.656 -10.977 1 89.75 17 GLY B C 1
ATOM 1668 O O . GLY B 1 17 ? 5.59 -14.281 -11.969 1 89.75 17 GLY B O 1
ATOM 1669 N N . PHE B 1 18 ? 5.527 -13.945 -9.836 1 92.81 18 PHE B N 1
ATOM 1670 C CA . PHE B 1 18 ? 6.559 -14.93 -9.516 1 92.81 18 PHE B CA 1
ATOM 1671 C C . PHE B 1 18 ? 6.109 -16.328 -9.906 1 92.81 18 PHE B C 1
ATOM 1673 O O . PHE B 1 18 ? 6.836 -17.047 -10.594 1 92.81 18 PHE B O 1
ATOM 1680 N N . THR B 1 19 ? 4.98 -16.688 -9.531 1 88.38 19 THR B N 1
ATOM 1681 C CA . THR B 1 19 ? 4.473 -18.031 -9.75 1 88.38 19 THR B CA 1
ATOM 1682 C C . THR B 1 19 ? 4.285 -18.312 -11.242 1 88.38 19 THR B C 1
ATOM 1684 O O . THR B 1 19 ? 4.59 -19.406 -11.719 1 88.38 19 THR B O 1
ATOM 1687 N N . GLU B 1 20 ? 3.926 -17.297 -11.977 1 89 20 GLU B N 1
ATOM 1688 C CA . GLU B 1 20 ? 3.586 -17.484 -13.391 1 89 20 GLU B CA 1
ATOM 1689 C C . GLU B 1 20 ? 4.832 -17.422 -14.266 1 89 20 GLU B C 1
ATOM 1691 O O . GLU B 1 20 ? 4.758 -17.672 -15.477 1 89 20 GLU B O 1
ATOM 1696 N N . THR B 1 21 ? 5.93 -17.125 -13.688 1 95.44 21 THR B N 1
ATOM 1697 C CA . THR B 1 21 ? 7.188 -17.062 -14.43 1 95.44 21 THR B CA 1
ATOM 1698 C C . THR B 1 21 ? 8.039 -18.297 -14.148 1 95.44 21 THR B C 1
ATOM 1700 O O . THR B 1 21 ? 8.297 -18.641 -12.984 1 95.44 21 THR B O 1
ATOM 1703 N N . SER B 1 22 ? 8.453 -19 -15.164 1 96.75 22 SER B N 1
ATOM 1704 C CA . SER B 1 22 ? 9.297 -20.172 -15 1 96.75 22 SER B CA 1
ATOM 1705 C C . SER B 1 22 ? 10.766 -19.844 -15.258 1 96.75 22 SER B C 1
ATOM 1707 O O . SER B 1 22 ? 11.078 -18.797 -15.828 1 96.75 22 SER B O 1
ATOM 1709 N N . ILE B 1 23 ? 11.586 -20.734 -14.758 1 97.94 23 ILE B N 1
ATOM 1710 C CA . ILE B 1 23 ? 13.008 -20.609 -15.062 1 97.94 23 ILE B CA 1
ATOM 1711 C C . ILE B 1 23 ? 13.219 -20.672 -16.578 1 97.94 23 ILE B C 1
ATOM 1713 O O . ILE B 1 23 ? 14.062 -19.953 -17.125 1 97.94 23 ILE B O 1
ATOM 1717 N N . GLN B 1 24 ? 12.367 -21.438 -17.234 1 98 24 GLN B N 1
ATOM 1718 C CA . GLN B 1 24 ? 12.438 -21.531 -18.688 1 98 24 GLN B CA 1
ATOM 1719 C C . GLN B 1 24 ? 12.148 -20.188 -19.344 1 98 24 GLN B C 1
ATOM 1721 O O . GLN B 1 24 ? 12.828 -19.781 -20.281 1 98 24 GLN B O 1
ATOM 1726 N N . ASP B 1 25 ? 11.195 -19.469 -18.906 1 98.06 25 ASP B N 1
ATOM 1727 C CA . ASP B 1 25 ? 10.875 -18.141 -19.422 1 98.06 25 ASP B CA 1
ATOM 1728 C C . ASP B 1 25 ? 12.086 -17.219 -19.312 1 98.06 25 ASP B C 1
ATOM 1730 O O . ASP B 1 25 ? 12.383 -16.469 -20.25 1 98.06 25 ASP B O 1
ATOM 1734 N N . ILE B 1 26 ? 12.773 -17.266 -18.172 1 98.25 26 ILE B N 1
ATOM 1735 C CA . ILE B 1 26 ? 13.898 -16.391 -17.891 1 98.25 26 ILE B CA 1
ATOM 1736 C C . ILE B 1 26 ? 15.047 -16.703 -18.844 1 98.25 26 ILE B C 1
ATOM 1738 O O . ILE B 1 26 ? 15.602 -15.789 -19.469 1 98.25 26 ILE B O 1
ATOM 1742 N N . VAL B 1 27 ? 15.367 -17.953 -18.969 1 98 27 VAL B N 1
ATOM 1743 C CA . VAL B 1 27 ? 16.531 -18.312 -19.781 1 98 27 VAL B CA 1
ATOM 1744 C C . VAL B 1 27 ? 16.203 -18.094 -21.266 1 98 27 VAL B C 1
ATOM 1746 O O . VAL B 1 27 ? 17.078 -17.734 -22.047 1 98 27 VAL B O 1
ATOM 1749 N N . ASP B 1 28 ? 14.938 -18.234 -21.656 1 98.31 28 ASP B N 1
ATOM 1750 C CA . ASP B 1 28 ? 14.523 -17.984 -23.031 1 98.31 28 ASP B CA 1
ATOM 1751 C C . ASP B 1 28 ? 14.75 -16.516 -23.406 1 98.31 28 ASP B C 1
ATOM 1753 O O . ASP B 1 28 ? 15.258 -16.219 -24.5 1 98.31 28 ASP B O 1
ATOM 1757 N N . VAL B 1 29 ? 14.406 -15.672 -22.594 1 97.62 29 VAL B N 1
ATOM 1758 C CA . VAL B 1 29 ? 14.57 -14.242 -22.844 1 97.62 29 VAL B CA 1
ATOM 1759 C C . VAL B 1 29 ? 16.047 -13.906 -22.969 1 97.62 29 VAL B C 1
ATOM 1761 O O . VAL B 1 29 ? 16.438 -13.07 -23.797 1 97.62 29 VAL B O 1
ATOM 1764 N N . LEU B 1 30 ? 16.844 -14.578 -22.156 1 97.44 30 LEU B N 1
ATOM 1765 C CA . LEU B 1 30 ? 18.266 -14.281 -22.094 1 97.44 30 LEU B CA 1
ATOM 1766 C C . LEU B 1 30 ? 19.031 -15.016 -23.203 1 97.44 30 LEU B C 1
ATOM 1768 O O . LEU B 1 30 ? 20.188 -14.68 -23.5 1 97.44 30 LEU B O 1
ATOM 1772 N N . GLY B 1 31 ? 18.375 -16.031 -23.781 1 97.62 31 GLY B N 1
ATOM 1773 C CA . GLY B 1 31 ? 19.031 -16.844 -24.797 1 97.62 31 GLY B CA 1
ATOM 1774 C C . GLY B 1 31 ? 20.125 -17.734 -24.234 1 97.62 31 GLY B C 1
ATOM 1775 O O . GLY B 1 31 ? 21.156 -17.922 -24.859 1 97.62 31 GLY B O 1
ATOM 1776 N N . VAL B 1 32 ? 19.875 -18.234 -23.062 1 97.44 32 VAL B N 1
ATOM 1777 C CA . VAL B 1 32 ? 20.859 -19.109 -22.406 1 97.44 32 VAL B CA 1
ATOM 1778 C C . VAL B 1 32 ? 20.172 -20.422 -21.984 1 97.44 32 VAL B C 1
ATOM 1780 O O . VAL B 1 32 ? 18.969 -20.594 -22.203 1 97.44 32 VAL B O 1
ATOM 1783 N N . THR B 1 33 ? 20.938 -21.297 -21.438 1 96.56 33 THR B N 1
ATOM 1784 C CA . THR B 1 33 ? 20.406 -22.594 -21 1 96.56 33 THR B CA 1
ATOM 1785 C C . THR B 1 33 ? 20.031 -22.562 -19.531 1 96.56 33 THR B C 1
ATOM 1787 O O . THR B 1 33 ? 20.453 -21.656 -18.797 1 96.56 33 THR B O 1
ATOM 1790 N N . LYS B 1 34 ? 19.297 -23.547 -19.078 1 97.19 34 LYS B N 1
ATOM 1791 C CA . LYS B 1 34 ? 18.969 -23.703 -17.672 1 97.19 34 LYS B CA 1
ATOM 1792 C C . LYS B 1 34 ? 20.219 -23.906 -16.828 1 97.19 34 LYS B C 1
ATOM 1794 O O . LYS B 1 34 ? 20.281 -23.5 -15.672 1 97.19 34 LYS B O 1
ATOM 1799 N N . GLY B 1 35 ? 21.188 -24.562 -17.453 1 97.06 35 GLY B N 1
ATOM 1800 C CA . GLY B 1 35 ? 22.469 -24.766 -16.766 1 97.06 35 GLY B CA 1
ATOM 1801 C C . GLY B 1 35 ? 23.125 -23.469 -16.344 1 97.06 35 GLY B C 1
ATOM 1802 O O . GLY B 1 35 ? 23.703 -23.391 -15.258 1 97.06 35 GLY B O 1
ATOM 1803 N N . THR B 1 36 ? 23.016 -22.516 -17.203 1 97.38 36 THR B N 1
ATOM 1804 C CA . THR B 1 36 ? 23.547 -21.203 -16.891 1 97.38 36 THR B CA 1
ATOM 1805 C C . THR B 1 36 ? 22.844 -20.609 -15.68 1 97.38 36 THR B C 1
ATOM 1807 O O . THR B 1 36 ? 23.484 -20 -14.812 1 97.38 36 THR B O 1
ATOM 1810 N N . PHE B 1 37 ? 21.531 -20.75 -15.602 1 98.12 37 PHE B N 1
ATOM 1811 C CA . PHE B 1 37 ? 20.766 -20.266 -14.461 1 98.12 37 PHE B CA 1
ATOM 1812 C C . PHE B 1 37 ? 21.25 -20.922 -13.172 1 98.12 37 PHE B C 1
ATOM 1814 O O . PHE B 1 37 ? 21.516 -20.234 -12.18 1 98.12 37 PHE B O 1
ATOM 1821 N N . TYR B 1 38 ? 21.469 -22.188 -13.219 1 97.88 38 TYR B N 1
ATOM 1822 C CA . TYR B 1 38 ? 21.766 -22.969 -12.023 1 97.88 38 TYR B CA 1
ATOM 1823 C C . TYR B 1 38 ? 23.219 -22.766 -11.594 1 97.88 38 TYR B C 1
ATOM 1825 O O . TYR B 1 38 ? 23.594 -23.125 -10.469 1 97.88 38 TYR B O 1
ATOM 1833 N N . TYR B 1 39 ? 23.953 -22.297 -12.484 1 97.75 39 TYR B N 1
ATOM 1834 C CA . TYR B 1 39 ? 25.312 -21.906 -12.109 1 97.75 39 TYR B CA 1
ATOM 1835 C C . TYR B 1 39 ? 25.297 -20.797 -11.078 1 97.75 39 TYR B C 1
ATOM 1837 O O . TYR B 1 39 ? 26.141 -20.75 -10.18 1 97.75 39 TYR B O 1
ATOM 1845 N N . TYR B 1 40 ? 24.297 -19.953 -11.172 1 97.62 40 TYR B N 1
ATOM 1846 C CA . TYR B 1 40 ? 24.266 -18.766 -10.328 1 97.62 40 TYR B CA 1
ATOM 1847 C C . TYR B 1 40 ? 23.25 -18.922 -9.211 1 97.62 40 TYR B C 1
ATOM 1849 O O . TYR B 1 40 ? 23.406 -18.344 -8.133 1 97.62 40 TYR B O 1
ATOM 1857 N N . PHE B 1 41 ? 22.156 -19.625 -9.453 1 98 41 PHE B N 1
ATOM 1858 C CA . PHE B 1 41 ? 21.078 -19.75 -8.477 1 98 41 PHE B CA 1
ATOM 1859 C C . PHE B 1 41 ? 20.625 -21.203 -8.359 1 98 41 PHE B C 1
ATOM 1861 O O . PHE B 1 41 ? 20.422 -21.875 -9.375 1 98 41 PHE B O 1
ATOM 1868 N N . LYS B 1 42 ? 20.328 -21.594 -7.152 1 96.88 42 LYS B N 1
ATOM 1869 C CA . LYS B 1 42 ? 19.906 -22.969 -6.91 1 96.88 42 LYS B CA 1
ATOM 1870 C C . LYS B 1 42 ? 18.422 -23.156 -7.188 1 96.88 42 LYS B C 1
ATOM 1872 O O . LYS B 1 42 ? 17.953 -24.266 -7.438 1 96.88 42 LYS B O 1
ATOM 1877 N N . SER B 1 43 ? 17.719 -22.016 -7.094 1 96.19 43 SER B N 1
ATOM 1878 C CA . SER B 1 43 ? 16.281 -22.078 -7.285 1 96.19 43 SER B CA 1
ATOM 1879 C C . SER B 1 43 ? 15.719 -20.703 -7.648 1 96.19 43 SER B C 1
ATOM 1881 O O . SER B 1 43 ? 16.391 -19.688 -7.48 1 96.19 43 SER B O 1
ATOM 1883 N N . LYS B 1 44 ? 14.562 -20.734 -8.148 1 96.62 44 LYS B N 1
ATOM 1884 C CA . LYS B 1 44 ? 13.836 -19.5 -8.43 1 96.62 44 LYS B CA 1
ATOM 1885 C C . LYS B 1 44 ? 13.633 -18.688 -7.156 1 96.62 44 LYS B C 1
ATOM 1887 O O . LYS B 1 44 ? 13.703 -17.453 -7.184 1 96.62 44 LYS B O 1
ATOM 1892 N N . GLU B 1 45 ? 13.398 -19.312 -6.074 1 96.19 45 GLU B N 1
ATOM 1893 C CA . GLU B 1 45 ? 13.195 -18.656 -4.789 1 96.19 45 GLU B CA 1
ATOM 1894 C C . GLU B 1 45 ? 14.469 -17.953 -4.316 1 96.19 45 GLU B C 1
ATOM 1896 O O . GLU B 1 45 ? 14.406 -16.859 -3.752 1 96.19 45 GLU B O 1
ATOM 1901 N N . GLU B 1 46 ? 15.562 -18.578 -4.453 1 96.75 46 GLU B N 1
ATOM 1902 C CA . GLU B 1 46 ? 16.828 -17.938 -4.102 1 96.75 46 GLU B CA 1
ATOM 1903 C C . GLU B 1 46 ? 17.031 -16.641 -4.891 1 96.75 46 GLU B C 1
ATOM 1905 O O . GLU B 1 46 ? 17.5 -15.648 -4.352 1 96.75 46 GLU B O 1
ATOM 1910 N N . LEU B 1 47 ? 16.719 -16.766 -6.164 1 97.75 47 LEU B N 1
ATOM 1911 C CA . LEU B 1 47 ? 16.781 -15.57 -7.004 1 97.75 47 LEU B CA 1
ATOM 1912 C C . LEU B 1 47 ? 15.859 -14.477 -6.473 1 97.75 47 LEU B C 1
ATOM 1914 O O . LEU B 1 47 ? 16.25 -13.312 -6.379 1 97.75 47 LEU B O 1
ATOM 1918 N N . LEU B 1 48 ? 14.641 -14.836 -6.109 1 97.56 48 LEU B N 1
ATOM 1919 C CA . LEU B 1 48 ? 13.68 -13.898 -5.539 1 97.56 48 LEU B CA 1
ATOM 1920 C C . LEU B 1 48 ? 14.234 -13.25 -4.273 1 97.56 48 LEU B C 1
ATOM 1922 O O . LEU B 1 48 ? 14.117 -12.039 -4.09 1 97.56 48 LEU B O 1
ATOM 1926 N N . MET B 1 49 ? 14.852 -14.07 -3.453 1 97.12 49 MET B N 1
ATOM 1927 C CA . MET B 1 49 ? 15.461 -13.578 -2.221 1 97.12 49 MET B CA 1
ATOM 1928 C C . MET B 1 49 ? 16.547 -12.539 -2.525 1 97.12 49 MET B C 1
ATOM 1930 O O . MET B 1 49 ? 16.609 -11.5 -1.875 1 97.12 49 MET B O 1
ATOM 1934 N N . GLU B 1 50 ? 17.312 -12.82 -3.477 1 96.88 50 GLU B N 1
ATOM 1935 C CA . GLU B 1 50 ? 18.375 -11.883 -3.85 1 96.88 50 GLU B CA 1
ATOM 1936 C C . GLU B 1 50 ? 17.797 -10.555 -4.32 1 96.88 50 GLU B C 1
ATOM 1938 O O . GLU B 1 50 ? 18.312 -9.492 -3.984 1 96.88 50 GLU B O 1
ATOM 1943 N N . ILE B 1 51 ? 16.797 -10.625 -5.082 1 97.25 51 ILE B N 1
ATOM 1944 C CA . ILE B 1 51 ? 16.125 -9.422 -5.582 1 97.25 51 ILE B CA 1
ATOM 1945 C C . ILE B 1 51 ? 15.609 -8.602 -4.406 1 97.25 51 ILE B C 1
ATOM 1947 O O . ILE B 1 51 ? 15.812 -7.383 -4.352 1 97.25 51 ILE B O 1
ATOM 1951 N N . HIS B 1 52 ? 14.984 -9.258 -3.422 1 97.5 52 HIS B N 1
ATOM 1952 C CA . HIS B 1 52 ? 14.438 -8.586 -2.244 1 97.5 52 HIS B CA 1
ATOM 1953 C C . HIS B 1 52 ? 15.547 -7.957 -1.407 1 97.5 52 HIS B C 1
ATOM 1955 O O . HIS B 1 52 ? 15.445 -6.801 -0.993 1 97.5 52 HIS B O 1
ATOM 1961 N N . LEU B 1 53 ? 16.578 -8.742 -1.193 1 96.94 53 LEU B N 1
ATOM 1962 C CA . LEU B 1 53 ? 17.688 -8.281 -0.357 1 96.94 53 LEU B CA 1
ATOM 1963 C C . LEU B 1 53 ? 18.359 -7.062 -0.973 1 96.94 53 LEU B C 1
ATOM 1965 O O . LEU B 1 53 ? 18.641 -6.082 -0.277 1 96.94 53 LEU B O 1
ATOM 1969 N N . ARG B 1 54 ? 18.562 -7.125 -2.219 1 96 54 ARG B N 1
ATOM 1970 C CA . ARG B 1 54 ? 19.219 -6.008 -2.904 1 96 54 ARG B CA 1
ATOM 1971 C C . ARG B 1 54 ? 18.375 -4.738 -2.793 1 96 54 ARG B C 1
ATOM 1973 O O . ARG B 1 54 ? 18.906 -3.656 -2.543 1 96 54 ARG B O 1
ATOM 1980 N N . TYR B 1 55 ? 17.141 -4.891 -2.973 1 96.75 55 TYR B N 1
ATOM 1981 C CA . TYR B 1 55 ? 16.25 -3.738 -2.934 1 96.75 55 TYR B CA 1
ATOM 1982 C C . TYR B 1 55 ? 16.25 -3.086 -1.558 1 96.75 55 TYR B C 1
ATOM 1984 O O . TYR B 1 55 ? 16.484 -1.88 -1.438 1 96.75 55 TYR B O 1
ATOM 1992 N N . ILE B 1 56 ? 16.094 -3.881 -0.481 1 97.62 56 ILE B N 1
ATOM 1993 C CA . ILE B 1 56 ? 15.961 -3.332 0.864 1 97.62 56 ILE B CA 1
ATOM 1994 C C . ILE B 1 56 ? 17.328 -2.83 1.353 1 97.62 56 ILE B C 1
ATOM 1996 O O . ILE B 1 56 ? 17.391 -1.829 2.068 1 97.62 56 ILE B O 1
ATOM 2000 N N . GLU B 1 57 ? 18.359 -3.482 0.932 1 97.88 57 GLU B N 1
ATOM 2001 C CA . GLU B 1 57 ? 19.688 -3.043 1.346 1 97.88 57 GLU B CA 1
ATOM 2002 C C . GLU B 1 57 ? 20.062 -1.717 0.688 1 97.88 57 GLU B C 1
ATOM 2004 O O . GLU B 1 57 ? 20.703 -0.868 1.311 1 97.88 57 GLU B O 1
ATOM 2009 N N . ASP B 1 58 ? 19.688 -1.578 -0.566 1 97.31 58 ASP B N 1
ATOM 2010 C CA . ASP B 1 58 ? 19.906 -0.304 -1.245 1 97.31 58 ASP B CA 1
ATOM 2011 C C . ASP B 1 58 ? 19.156 0.825 -0.54 1 97.31 58 ASP B C 1
ATOM 2013 O O . ASP B 1 58 ? 19.688 1.92 -0.364 1 97.31 58 ASP B O 1
ATOM 2017 N N . LEU B 1 59 ? 17.969 0.582 -0.101 1 98.06 59 LEU B N 1
ATOM 2018 C CA . LEU B 1 59 ? 17.172 1.567 0.622 1 98.06 59 LEU B CA 1
ATOM 2019 C C . LEU B 1 59 ? 17.812 1.911 1.96 1 98.06 59 LEU B C 1
ATOM 2021 O O . LEU B 1 59 ? 17.906 3.084 2.326 1 98.06 59 LEU B O 1
ATOM 2025 N N . LEU B 1 60 ? 18.266 0.884 2.648 1 98.62 60 LEU B N 1
ATOM 2026 C CA . LEU B 1 60 ? 18.875 1.085 3.959 1 98.62 60 LEU B CA 1
ATOM 2027 C C . LEU B 1 60 ? 20.156 1.889 3.844 1 98.62 60 LEU B C 1
ATOM 2029 O O . LEU B 1 60 ? 20.438 2.744 4.684 1 98.62 60 LEU B O 1
ATOM 2033 N N . MET B 1 61 ? 20.906 1.574 2.818 1 98.38 61 MET B N 1
ATOM 2034 C CA . MET B 1 61 ? 22.141 2.314 2.59 1 98.38 61 MET B CA 1
ATOM 2035 C C . MET B 1 61 ? 21.859 3.787 2.314 1 98.38 61 MET B C 1
ATOM 2037 O O . MET B 1 61 ? 22.484 4.668 2.896 1 98.38 61 MET B O 1
ATOM 2041 N N . SER B 1 62 ? 20.906 4.047 1.416 1 98.12 62 SER B N 1
ATOM 2042 C CA . SER B 1 62 ? 20.516 5.418 1.103 1 98.12 62 SER B CA 1
ATOM 2043 C C . SER B 1 62 ? 19.984 6.133 2.336 1 98.12 62 SER B C 1
ATOM 2045 O O . SER B 1 62 ? 20.281 7.312 2.557 1 98.12 62 SER B O 1
ATOM 2047 N N . GLN B 1 63 ? 19.188 5.395 3.125 1 98.5 63 GLN B N 1
ATOM 2048 C CA . GLN B 1 63 ? 18.641 5.953 4.355 1 98.5 63 GLN B CA 1
ATOM 2049 C C . GLN B 1 63 ? 19.75 6.367 5.316 1 98.5 63 GLN B C 1
ATOM 2051 O O . GLN B 1 63 ? 19.688 7.449 5.91 1 98.5 63 GLN B O 1
ATOM 2056 N N . ARG B 1 64 ? 20.719 5.531 5.488 1 98.12 64 ARG B N 1
ATOM 2057 C CA . ARG B 1 64 ? 21.844 5.82 6.367 1 98.12 64 ARG B CA 1
ATOM 2058 C C . ARG B 1 64 ? 22.578 7.082 5.922 1 98.12 64 ARG B C 1
ATOM 2060 O O . ARG B 1 64 ? 22.953 7.914 6.75 1 98.12 64 ARG B O 1
ATOM 2067 N N . GLU B 1 65 ? 22.75 7.184 4.645 1 98.31 65 GLU B N 1
ATOM 2068 C CA . GLU B 1 65 ? 23.422 8.359 4.105 1 98.31 65 GLU B CA 1
ATOM 2069 C C . GLU B 1 65 ? 22.641 9.633 4.414 1 98.31 65 GLU B C 1
ATOM 2071 O O . GLU B 1 65 ? 23.234 10.656 4.77 1 98.31 65 GLU B O 1
ATOM 2076 N N . ILE B 1 66 ? 21.375 9.609 4.293 1 98.38 66 ILE B N 1
ATOM 2077 C CA . ILE B 1 66 ? 20.516 10.758 4.562 1 98.38 66 ILE B CA 1
ATOM 2078 C C . ILE B 1 66 ? 20.625 11.156 6.035 1 98.38 66 ILE B C 1
ATOM 2080 O O . ILE B 1 66 ? 20.797 12.328 6.359 1 98.38 66 ILE B O 1
ATOM 2084 N N . ILE B 1 67 ? 20.562 10.172 6.922 1 97.5 67 ILE B N 1
ATOM 2085 C CA . ILE B 1 67 ? 20.578 10.422 8.359 1 97.5 67 ILE B CA 1
ATOM 2086 C C . ILE B 1 67 ? 21.922 11.039 8.758 1 97.5 67 ILE B C 1
ATOM 2088 O O . ILE B 1 67 ? 21.969 11.922 9.625 1 97.5 67 ILE B O 1
ATOM 2092 N N . GLU B 1 68 ? 22.953 10.602 8.102 1 96.75 68 GLU B N 1
ATOM 2093 C CA . GLU B 1 68 ? 24.297 11.078 8.422 1 96.75 68 GLU B CA 1
ATOM 2094 C C . GLU B 1 68 ? 24.531 12.484 7.891 1 96.75 68 GLU B C 1
ATOM 2096 O O . GLU B 1 68 ? 25.219 13.289 8.516 1 96.75 68 GLU B O 1
ATOM 2101 N N . LYS B 1 69 ? 23.906 12.844 6.781 1 96.81 69 LYS B N 1
ATOM 2102 C CA . LYS B 1 69 ? 24.266 14.07 6.066 1 96.81 69 LYS B CA 1
ATOM 2103 C C . LYS B 1 69 ? 23.297 15.195 6.379 1 96.81 69 LYS B C 1
ATOM 2105 O O . LYS B 1 69 ? 23.656 16.375 6.293 1 96.81 69 LYS B O 1
ATOM 2110 N N . THR B 1 70 ? 22.078 14.867 6.691 1 92.56 70 THR B N 1
ATOM 2111 C CA . THR B 1 70 ? 21.031 15.867 6.855 1 92.56 70 THR B CA 1
ATOM 2112 C C . THR B 1 70 ? 20.844 16.219 8.328 1 92.56 70 THR B C 1
ATOM 2114 O O . THR B 1 70 ? 20.797 15.328 9.18 1 92.56 70 THR B O 1
ATOM 2117 N N . LYS B 1 71 ? 20.641 17.391 8.641 1 89.56 71 LYS B N 1
ATOM 2118 C CA . LYS B 1 71 ? 20.781 17.844 10.031 1 89.56 71 LYS B CA 1
ATOM 2119 C C . LYS B 1 71 ? 19.438 17.891 10.734 1 89.56 71 LYS B C 1
ATOM 2121 O O . LYS B 1 71 ? 19.312 17.484 11.891 1 89.56 71 LYS B O 1
ATOM 2126 N N . THR B 1 72 ? 18.375 18.453 10 1 96.81 72 THR B N 1
ATOM 2127 C CA . THR B 1 72 ? 17.109 18.609 10.703 1 96.81 72 THR B CA 1
ATOM 2128 C C . THR B 1 72 ? 16.188 17.438 10.43 1 96.81 72 THR B C 1
ATOM 2130 O O . THR B 1 72 ? 16.312 16.766 9.398 1 96.81 72 THR B O 1
ATOM 2133 N N . ALA B 1 73 ? 15.32 17.156 11.32 1 97.5 73 ALA B N 1
ATOM 2134 C CA . ALA B 1 73 ? 14.352 16.078 11.164 1 97.5 73 ALA B CA 1
ATOM 2135 C C . ALA B 1 73 ? 13.469 16.312 9.938 1 97.5 73 ALA B C 1
ATOM 2137 O O . ALA B 1 73 ? 13.195 15.375 9.18 1 97.5 73 ALA B O 1
ATOM 2138 N N . GLU B 1 74 ? 13.062 17.547 9.727 1 97.38 74 GLU B N 1
ATOM 2139 C CA . GLU B 1 74 ? 12.234 17.891 8.57 1 97.38 74 GLU B CA 1
ATOM 2140 C C . GLU B 1 74 ? 12.953 17.594 7.266 1 97.38 74 GLU B C 1
ATOM 2142 O O . GLU B 1 74 ? 12.383 16.984 6.355 1 97.38 74 GLU B O 1
ATOM 2147 N N . ALA B 1 75 ? 14.188 18 7.184 1 97.81 75 ALA B N 1
ATOM 2148 C CA . ALA B 1 75 ? 14.969 17.781 5.969 1 97.81 75 ALA B CA 1
ATOM 2149 C C . ALA B 1 75 ? 15.219 16.281 5.754 1 97.81 75 ALA B C 1
ATOM 2151 O O . ALA B 1 75 ? 15.188 15.805 4.621 1 97.81 75 ALA B O 1
ATOM 2152 N N . ARG B 1 76 ? 15.508 15.555 6.844 1 98.19 76 ARG B N 1
ATOM 2153 C CA . ARG B 1 76 ? 15.695 14.109 6.746 1 98.19 76 ARG B CA 1
ATOM 2154 C C . ARG B 1 76 ? 14.438 13.43 6.223 1 98.19 76 ARG B C 1
ATOM 2156 O O . ARG B 1 76 ? 14.508 12.547 5.367 1 98.19 76 ARG B O 1
ATOM 2163 N N . LEU B 1 77 ? 13.281 13.852 6.766 1 98 77 LEU B N 1
ATOM 2164 C CA . LEU B 1 77 ? 12.016 13.273 6.336 1 98 77 LEU B CA 1
ATOM 2165 C C . LEU B 1 77 ? 11.781 13.531 4.852 1 98 77 LEU B C 1
ATOM 2167 O O . LEU B 1 77 ? 11.383 12.617 4.117 1 98 77 LEU B O 1
ATOM 2171 N N . PHE B 1 78 ? 12.047 14.758 4.402 1 97.69 78 PHE B N 1
ATOM 2172 C CA . PHE B 1 78 ? 11.914 15.07 2.984 1 97.69 78 PHE B CA 1
ATOM 2173 C C . PHE B 1 78 ? 12.82 14.18 2.146 1 97.69 78 PHE B C 1
ATOM 2175 O O . PHE B 1 78 ? 12.367 13.555 1.183 1 97.69 78 PHE B O 1
ATOM 2182 N N . ASP B 1 79 ? 14.078 14.102 2.527 1 98.38 79 ASP B N 1
ATOM 2183 C CA . ASP B 1 79 ? 15.047 13.336 1.754 1 98.38 79 ASP B CA 1
ATOM 2184 C C . ASP B 1 79 ? 14.68 11.859 1.706 1 98.38 79 ASP B C 1
ATOM 2186 O O . ASP B 1 79 ? 14.883 11.195 0.69 1 98.38 79 ASP B O 1
ATOM 2190 N N . MET B 1 80 ? 14.156 11.336 2.791 1 98.44 80 MET B N 1
ATOM 2191 C CA . MET B 1 80 ? 13.758 9.93 2.828 1 98.44 80 MET B CA 1
ATOM 2192 C C . MET B 1 80 ? 12.555 9.68 1.921 1 98.44 80 MET B C 1
ATOM 2194 O O . MET B 1 80 ? 12.523 8.695 1.18 1 98.44 80 MET B O 1
ATOM 2198 N N . VAL B 1 81 ? 11.539 10.594 1.994 1 98.38 81 VAL B N 1
ATOM 2199 C CA . VAL B 1 81 ? 10.367 10.461 1.132 1 98.38 81 VAL B CA 1
ATOM 2200 C C . VAL B 1 81 ? 10.789 10.578 -0.332 1 98.38 81 VAL B C 1
ATOM 2202 O O . VAL B 1 81 ? 10.375 9.773 -1.168 1 98.38 81 VAL B O 1
ATOM 2205 N N . TYR B 1 82 ? 11.633 11.523 -0.644 1 97.75 82 TYR B N 1
ATOM 2206 C CA . TYR B 1 82 ? 12.141 11.727 -1.997 1 97.75 82 TYR B CA 1
ATOM 2207 C C . TYR B 1 82 ? 12.906 10.5 -2.48 1 97.75 82 TYR B C 1
ATOM 2209 O O . TYR B 1 82 ? 12.734 10.062 -3.621 1 97.75 82 TYR B O 1
ATOM 2217 N N . MET B 1 83 ? 13.75 9.969 -1.646 1 97.81 83 MET B N 1
ATOM 2218 C CA . MET B 1 83 ? 14.523 8.773 -1.98 1 97.81 83 MET B CA 1
ATOM 2219 C C . MET B 1 83 ? 13.602 7.605 -2.314 1 97.81 83 MET B C 1
ATOM 2221 O O . MET B 1 83 ? 13.828 6.898 -3.299 1 97.81 83 MET B O 1
ATOM 2225 N N . LEU B 1 84 ? 12.562 7.379 -1.524 1 97.88 84 LEU B N 1
ATOM 2226 C CA . LEU B 1 84 ? 11.625 6.293 -1.775 1 97.88 84 LEU B CA 1
ATOM 2227 C C . LEU B 1 84 ? 10.906 6.496 -3.104 1 97.88 84 LEU B C 1
ATOM 2229 O O . LEU B 1 84 ? 10.781 5.559 -3.898 1 97.88 84 LEU B O 1
ATOM 2233 N N . MET B 1 85 ? 10.453 7.738 -3.402 1 96.62 85 MET B N 1
ATOM 2234 C CA . MET B 1 85 ? 9.781 8.055 -4.66 1 96.62 85 MET B CA 1
ATOM 2235 C C . MET B 1 85 ? 10.719 7.852 -5.844 1 96.62 85 MET B C 1
ATOM 2237 O O . MET B 1 85 ? 10.305 7.371 -6.898 1 96.62 85 MET B O 1
ATOM 2241 N N . LYS B 1 86 ? 11.945 8.164 -5.641 1 95.44 86 LYS B N 1
ATOM 2242 C CA . LYS B 1 86 ? 12.945 8.016 -6.695 1 95.44 86 LYS B CA 1
ATOM 2243 C C . LYS B 1 86 ? 13.188 6.547 -7.016 1 95.44 86 LYS B C 1
ATOM 2245 O O . LYS B 1 86 ? 13.383 6.184 -8.18 1 95.44 86 LYS B O 1
ATOM 2250 N N . HIS B 1 87 ? 13.172 5.77 -5.98 1 93.75 87 HIS B N 1
ATOM 2251 C CA . HIS B 1 87 ? 13.359 4.336 -6.184 1 93.75 87 HIS B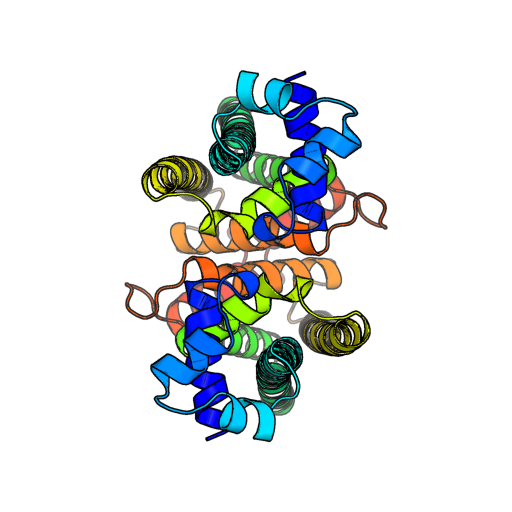 CA 1
ATOM 2252 C C . HIS B 1 87 ? 12.188 3.732 -6.953 1 93.75 87 HIS B C 1
ATOM 2254 O O . HIS B 1 87 ? 12.375 2.836 -7.777 1 93.75 87 HIS B O 1
ATOM 2260 N N . ILE B 1 88 ? 11.008 4.203 -6.688 1 91.31 88 ILE B N 1
ATOM 2261 C CA . ILE B 1 88 ? 9.828 3.727 -7.406 1 91.31 88 ILE B CA 1
ATOM 2262 C C . ILE B 1 88 ? 9.914 4.148 -8.875 1 91.31 88 ILE B C 1
ATOM 2264 O O . ILE B 1 88 ? 9.555 3.385 -9.766 1 91.31 88 ILE B O 1
ATOM 2268 N N . GLU B 1 89 ? 10.414 5.301 -9.164 1 85.5 89 GLU B N 1
ATOM 2269 C CA . GLU B 1 89 ? 10.617 5.793 -10.523 1 85.5 89 GLU B CA 1
ATOM 2270 C C . GLU B 1 89 ? 11.633 4.938 -11.273 1 85.5 89 GLU B C 1
ATOM 2272 O O . GLU B 1 89 ? 11.391 4.527 -12.406 1 85.5 89 GLU B O 1
ATOM 2277 N N . GLY B 1 90 ? 12.773 4.656 -10.695 1 83.25 90 GLY B N 1
ATOM 2278 C CA . GLY B 1 90 ? 13.891 4 -11.359 1 83.25 90 GLY B CA 1
ATOM 2279 C C . GLY B 1 90 ? 13.805 2.486 -11.312 1 83.25 90 GLY B C 1
ATOM 2280 O O . GLY B 1 90 ? 14.375 1.803 -12.164 1 83.25 90 GLY B O 1
ATOM 2281 N N . GLN B 1 91 ? 13.047 2.043 -10.289 1 88.25 91 GLN B N 1
ATOM 2282 C CA . GLN B 1 91 ? 13.023 0.608 -10.023 1 88.25 91 GLN B CA 1
ATOM 2283 C C . GLN B 1 91 ? 11.594 0.12 -9.797 1 88.25 91 GLN B C 1
ATOM 2285 O O . GLN B 1 91 ? 11.328 -0.61 -8.844 1 88.25 91 GLN B O 1
ATOM 2290 N N . GLY B 1 92 ? 10.734 0.574 -10.695 1 88.81 92 GLY B N 1
ATOM 2291 C CA . GLY B 1 92 ? 9.32 0.289 -10.516 1 88.81 92 GLY B CA 1
ATOM 2292 C C . GLY B 1 92 ? 9.016 -1.195 -10.438 1 88.81 92 GLY B C 1
ATOM 2293 O O . GLY B 1 92 ? 8.273 -1.637 -9.562 1 88.81 92 GLY B O 1
ATOM 2294 N N . GLN B 1 93 ? 9.648 -1.958 -11.297 1 90.5 93 GLN B N 1
ATOM 2295 C CA . GLN B 1 93 ? 9.398 -3.396 -11.297 1 90.5 93 GLN B CA 1
ATOM 2296 C C . GLN B 1 93 ? 9.984 -4.055 -10.055 1 90.5 93 GLN B C 1
ATOM 2298 O O . GLN B 1 93 ? 9.383 -4.973 -9.484 1 90.5 93 GLN B O 1
ATOM 2303 N N . SER B 1 94 ? 11.141 -3.57 -9.641 1 93.12 94 SER B N 1
ATOM 2304 C CA . SER B 1 94 ? 11.75 -4.098 -8.422 1 93.12 94 SER B CA 1
ATOM 2305 C C . SER B 1 94 ? 10.867 -3.83 -7.207 1 93.12 94 SER B C 1
ATOM 2307 O O . SER B 1 94 ? 10.711 -4.695 -6.344 1 93.12 94 SER B O 1
ATOM 2309 N N . ALA B 1 95 ? 10.328 -2.633 -7.188 1 93.5 95 ALA B N 1
ATOM 2310 C CA . ALA B 1 95 ? 9.422 -2.275 -6.094 1 93.5 95 ALA B CA 1
ATOM 2311 C C . ALA B 1 95 ? 8.188 -3.168 -6.094 1 93.5 95 ALA B C 1
ATOM 2313 O O . ALA B 1 95 ? 7.781 -3.68 -5.047 1 93.5 95 ALA B O 1
ATOM 2314 N N . ARG B 1 96 ? 7.68 -3.381 -7.223 1 91.44 96 ARG B N 1
ATOM 2315 C CA . ARG B 1 96 ? 6.508 -4.242 -7.359 1 91.44 96 ARG B CA 1
ATOM 2316 C C . ARG B 1 96 ? 6.805 -5.648 -6.859 1 91.44 96 ARG B C 1
ATOM 2318 O O . ARG B 1 96 ? 6.016 -6.223 -6.098 1 91.44 96 ARG B O 1
ATOM 2325 N N . VAL B 1 97 ? 7.891 -6.18 -7.281 1 94.19 97 VAL B N 1
ATOM 2326 C CA . VAL B 1 97 ? 8.289 -7.512 -6.844 1 94.19 97 VAL B CA 1
ATOM 2327 C C . VAL B 1 97 ? 8.477 -7.523 -5.328 1 94.19 97 VAL B C 1
ATOM 2329 O O . VAL B 1 97 ? 8.023 -8.453 -4.648 1 94.19 97 VAL B O 1
ATOM 2332 N N . PHE B 1 98 ? 9.062 -6.473 -4.84 1 95 98 PHE B N 1
ATOM 2333 C CA . PHE B 1 98 ? 9.383 -6.375 -3.42 1 95 98 PHE B CA 1
ATOM 2334 C C . PHE B 1 98 ? 8.117 -6.367 -2.576 1 95 98 PHE B C 1
ATOM 2336 O O . PHE B 1 98 ? 8.055 -7.023 -1.533 1 95 98 PHE B O 1
ATOM 2343 N N . PHE B 1 99 ? 7.078 -5.754 -3.025 1 91.69 99 PHE B N 1
ATOM 2344 C CA . PHE B 1 99 ? 5.906 -5.566 -2.182 1 91.69 99 PHE B CA 1
ATOM 2345 C C . PHE B 1 99 ? 4.859 -6.637 -2.461 1 91.69 99 PHE B C 1
ATOM 2347 O O . PHE B 1 99 ? 4.027 -6.941 -1.603 1 91.69 99 PHE B O 1
ATOM 2354 N N . ARG B 1 100 ? 4.961 -7.328 -3.535 1 86.94 100 ARG B N 1
ATOM 2355 C CA . ARG B 1 100 ? 3.852 -8.195 -3.92 1 86.94 100 ARG B CA 1
ATOM 2356 C C . ARG B 1 100 ? 4.238 -9.664 -3.803 1 86.94 100 ARG B C 1
ATOM 2358 O O . ARG B 1 100 ? 3.369 -10.539 -3.736 1 86.94 100 ARG B O 1
ATOM 2365 N N . GLU B 1 101 ? 5.539 -10 -3.791 1 87.81 101 GLU B N 1
ATOM 2366 C CA . GLU B 1 101 ? 5.93 -11.391 -3.977 1 87.81 101 GLU B CA 1
ATOM 2367 C C . GLU B 1 101 ? 6.578 -11.953 -2.715 1 87.81 101 GLU B C 1
ATOM 2369 O O . GLU B 1 101 ? 7.266 -12.977 -2.768 1 87.81 101 GLU B O 1
ATOM 2374 N N . MET B 1 102 ? 6.359 -11.344 -1.601 1 87.25 102 MET B N 1
ATOM 2375 C CA . MET B 1 102 ? 7.004 -11.742 -0.352 1 87.25 102 MET B CA 1
ATOM 2376 C C . MET B 1 102 ? 6.516 -13.109 0.103 1 87.25 102 MET B C 1
ATOM 2378 O O . MET B 1 102 ? 7.262 -13.867 0.724 1 87.25 102 MET B O 1
ATOM 2382 N N . GLN B 1 103 ? 5.328 -13.445 -0.209 1 81.56 103 GLN B N 1
ATOM 2383 C CA . GLN B 1 103 ? 4.684 -14.656 0.291 1 81.56 103 GLN B CA 1
ATOM 2384 C C . GLN B 1 103 ? 5.336 -15.906 -0.29 1 81.56 103 GLN B C 1
ATOM 2386 O O . GLN B 1 103 ? 5.082 -17.016 0.176 1 81.56 103 GLN B O 1
ATOM 2391 N N . HIS B 1 104 ? 6.184 -15.758 -1.244 1 87.62 104 HIS B N 1
ATOM 2392 C CA . HIS B 1 104 ? 6.801 -16.891 -1.928 1 87.62 104 HIS B CA 1
ATOM 2393 C C . HIS B 1 104 ? 8.18 -17.203 -1.348 1 87.62 104 HIS B C 1
ATOM 2395 O O . HIS B 1 104 ? 8.836 -18.141 -1.779 1 87.62 104 HIS B O 1
ATOM 2401 N N . LEU B 1 105 ? 8.602 -16.391 -0.406 1 91.81 105 LEU B N 1
ATOM 2402 C CA . LEU B 1 105 ? 9.875 -16.641 0.278 1 91.81 105 LEU B CA 1
ATOM 2403 C C . LEU B 1 105 ? 9.688 -17.609 1.438 1 91.81 105 LEU B C 1
ATOM 2405 O O . LEU B 1 105 ? 8.641 -17.609 2.09 1 91.81 105 LEU B O 1
ATOM 2409 N N . ASN B 1 106 ? 10.711 -18.391 1.637 1 90.56 106 ASN B N 1
ATOM 2410 C CA . ASN B 1 106 ? 10.625 -19.281 2.791 1 90.56 106 ASN B CA 1
ATOM 2411 C C . ASN B 1 106 ? 10.789 -18.516 4.102 1 90.56 106 ASN B C 1
ATOM 2413 O O . ASN B 1 106 ? 11.164 -17.344 4.094 1 90.56 106 ASN B O 1
ATOM 2417 N N . GLU B 1 107 ? 10.555 -19.172 5.195 1 89.75 107 GLU B N 1
ATOM 2418 C CA . GLU B 1 107 ? 10.477 -18.547 6.508 1 89.75 107 GLU B CA 1
ATOM 2419 C C . GLU B 1 107 ? 11.805 -17.906 6.887 1 89.75 107 GLU B C 1
ATOM 2421 O O . GLU B 1 107 ? 11.828 -16.797 7.441 1 89.75 107 GLU B O 1
ATOM 2426 N N . GLU B 1 108 ? 12.82 -18.609 6.574 1 89.75 108 GLU B N 1
ATOM 2427 C CA . GLU B 1 108 ? 14.141 -18.109 6.934 1 89.75 108 GLU B CA 1
ATOM 2428 C C . GLU B 1 108 ? 14.461 -16.812 6.172 1 89.75 108 GLU B C 1
ATOM 2430 O O . GLU B 1 108 ? 14.906 -15.836 6.766 1 89.75 108 GLU B O 1
ATOM 2435 N N . HIS B 1 109 ? 14.211 -16.844 4.891 1 89.25 109 HIS B N 1
ATOM 2436 C CA . HIS B 1 109 ? 14.453 -15.672 4.059 1 89.25 109 HIS B CA 1
ATOM 2437 C C . HIS B 1 109 ? 13.516 -14.531 4.426 1 89.25 109 HIS B C 1
ATOM 2439 O O . HIS B 1 109 ? 13.922 -13.367 4.465 1 89.25 109 HIS B O 1
ATOM 2445 N N . LEU B 1 110 ? 12.359 -14.922 4.812 1 92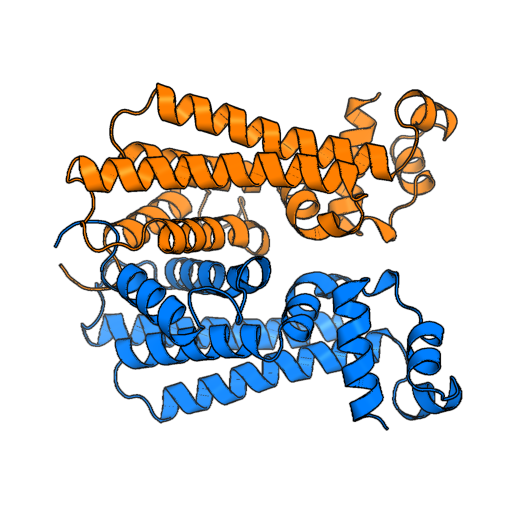 110 LEU B N 1
ATOM 2446 C CA . LEU B 1 110 ? 11.367 -13.93 5.219 1 92 110 LEU B CA 1
ATOM 2447 C C . LEU B 1 110 ? 11.82 -13.203 6.484 1 92 110 LEU B C 1
ATOM 2449 O O . LEU B 1 110 ? 11.695 -11.977 6.578 1 92 110 LEU B O 1
ATOM 2453 N N . LYS B 1 111 ? 12.383 -13.906 7.41 1 94 111 LYS B N 1
ATOM 2454 C CA . LYS B 1 111 ? 12.82 -13.32 8.672 1 94 111 LYS B CA 1
ATOM 2455 C C . LYS B 1 111 ? 13.898 -12.266 8.438 1 94 111 LYS B C 1
ATOM 2457 O O . LYS B 1 111 ? 13.875 -11.203 9.062 1 94 111 LYS B O 1
ATOM 2462 N N . ASP B 1 112 ? 14.773 -12.594 7.531 1 94.44 112 ASP B N 1
ATOM 2463 C CA . ASP B 1 112 ? 15.852 -11.656 7.219 1 94.44 112 ASP B CA 1
ATOM 2464 C C . ASP B 1 112 ? 15.312 -10.391 6.57 1 94.44 112 ASP B C 1
ATOM 2466 O O . ASP B 1 112 ? 15.727 -9.281 6.922 1 94.44 112 ASP B O 1
ATOM 2470 N N . ILE B 1 113 ? 14.414 -10.523 5.695 1 95.75 113 ILE B N 1
ATOM 2471 C CA . ILE B 1 113 ? 13.828 -9.383 4.996 1 95.75 113 ILE B CA 1
ATOM 2472 C C . ILE B 1 113 ? 13.016 -8.547 5.977 1 95.75 113 ILE B C 1
ATOM 2474 O O . ILE B 1 113 ? 13.094 -7.316 5.969 1 95.75 113 ILE B O 1
ATOM 2478 N N . PHE B 1 114 ? 12.32 -9.219 6.891 1 95.06 114 PHE B N 1
ATOM 2479 C CA . PHE B 1 114 ? 11.508 -8.508 7.871 1 95.06 114 PHE B CA 1
ATOM 2480 C C . PHE B 1 114 ? 12.383 -7.699 8.82 1 95.06 114 PHE B C 1
ATOM 2482 O O . PHE B 1 114 ? 12.039 -6.57 9.18 1 95.06 114 PHE B O 1
ATOM 2489 N N . LYS B 1 115 ? 13.445 -8.258 9.18 1 97.31 115 LYS B N 1
ATOM 2490 C CA . LYS B 1 115 ? 14.375 -7.551 10.055 1 97.31 115 LYS B CA 1
ATOM 2491 C C . LYS B 1 115 ? 14.859 -6.258 9.406 1 97.31 115 LYS B C 1
ATOM 2493 O O . LYS B 1 115 ? 14.93 -5.215 10.062 1 97.31 115 LYS B O 1
ATOM 2498 N N . LYS B 1 116 ? 15.148 -6.363 8.156 1 97.88 116 LYS B N 1
ATOM 2499 C CA . LYS B 1 116 ? 15.656 -5.195 7.441 1 97.88 116 LYS B CA 1
ATOM 2500 C C . LYS B 1 116 ? 14.547 -4.18 7.188 1 97.88 116 LYS B C 1
ATOM 2502 O O . LYS B 1 116 ? 14.773 -2.971 7.262 1 97.88 116 LYS B O 1
ATOM 2507 N N . ARG B 1 117 ? 13.391 -4.641 6.887 1 97.44 117 ARG B N 1
ATOM 2508 C CA . ARG B 1 117 ? 12.242 -3.756 6.75 1 97.44 117 ARG B CA 1
ATOM 2509 C C . ARG B 1 117 ? 11.945 -3.031 8.062 1 97.44 117 ARG B C 1
ATOM 2511 O O . ARG B 1 117 ? 11.648 -1.835 8.062 1 97.44 117 ARG B O 1
ATOM 2518 N N . ASP B 1 118 ? 12.078 -3.793 9.141 1 97.75 118 ASP B N 1
ATOM 2519 C CA . ASP B 1 118 ? 11.883 -3.203 10.461 1 97.75 118 ASP B CA 1
ATOM 2520 C C . ASP B 1 118 ? 12.938 -2.137 10.75 1 97.75 118 ASP B C 1
ATOM 2522 O O . ASP B 1 118 ? 12.625 -1.084 11.312 1 97.75 118 ASP B O 1
ATOM 2526 N N . ALA B 1 119 ? 14.133 -2.465 10.375 1 98.56 119 ALA B N 1
ATOM 2527 C CA . ALA B 1 119 ? 15.203 -1.491 10.562 1 98.56 119 ALA B CA 1
ATOM 2528 C C . ALA B 1 119 ? 14.906 -0.193 9.82 1 98.56 119 ALA B C 1
ATOM 2530 O O . ALA B 1 119 ? 15.094 0.898 10.367 1 98.56 119 ALA B O 1
ATOM 2531 N N . PHE B 1 120 ? 14.469 -0.291 8.656 1 98.69 120 PHE B N 1
ATOM 2532 C CA . PHE B 1 120 ? 14.125 0.886 7.863 1 98.69 120 PHE B CA 1
ATOM 2533 C C . PHE B 1 120 ? 13.039 1.705 8.555 1 98.69 120 PHE B C 1
ATOM 2535 O O . PHE B 1 120 ? 13.18 2.918 8.719 1 98.69 120 PHE B O 1
ATOM 2542 N N . ARG B 1 121 ? 11.977 1.017 8.93 1 98.44 121 ARG B N 1
ATOM 2543 C CA . ARG B 1 121 ? 10.859 1.662 9.609 1 98.44 121 ARG B CA 1
ATOM 2544 C C . ARG B 1 121 ? 11.312 2.316 10.914 1 98.44 121 ARG B C 1
ATOM 2546 O O . ARG B 1 121 ? 10.953 3.461 11.195 1 98.44 121 ARG B O 1
ATOM 2553 N N . LEU B 1 122 ? 12.086 1.623 11.703 1 98.56 122 LEU B N 1
ATOM 2554 C CA . LEU B 1 122 ? 12.547 2.117 12.992 1 98.56 122 LEU B CA 1
ATOM 2555 C C . LEU B 1 122 ? 13.461 3.33 12.82 1 98.56 122 LEU B C 1
ATOM 2557 O O . LEU B 1 122 ? 13.438 4.246 13.648 1 98.56 122 LEU B O 1
ATOM 2561 N N . ASN B 1 123 ? 14.258 3.293 11.758 1 98.69 123 ASN B N 1
ATOM 2562 C CA . ASN B 1 123 ? 15.078 4.461 11.461 1 98.69 123 ASN B CA 1
ATOM 2563 C C . ASN B 1 123 ? 14.227 5.688 11.164 1 98.69 123 ASN B C 1
ATOM 2565 O O . ASN B 1 123 ? 14.523 6.789 11.625 1 98.69 123 ASN B O 1
ATOM 2569 N N . MET B 1 124 ? 13.211 5.559 10.414 1 98.56 124 MET B N 1
ATOM 2570 C CA . MET B 1 124 ? 12.305 6.672 10.141 1 98.56 124 MET B CA 1
ATOM 2571 C C . MET B 1 124 ? 11.594 7.117 11.414 1 98.56 124 MET B C 1
ATOM 2573 O O . MET B 1 124 ? 11.43 8.312 11.656 1 98.56 124 MET B O 1
ATOM 2577 N N . ASN B 1 125 ? 11.156 6.086 12.164 1 98.69 125 ASN B N 1
ATOM 2578 C CA . ASN B 1 125 ? 10.555 6.367 13.461 1 98.69 125 ASN B CA 1
ATOM 2579 C C . ASN B 1 125 ? 11.461 7.246 14.32 1 98.69 125 ASN B C 1
ATOM 2581 O O . ASN B 1 125 ? 10.992 8.203 14.938 1 98.69 125 ASN B O 1
ATOM 2585 N N . GLN B 1 126 ? 12.672 6.93 14.297 1 98.44 126 GLN B N 1
ATOM 2586 C CA . GLN B 1 126 ? 13.641 7.68 15.094 1 98.44 126 GLN B CA 1
ATOM 2587 C C . GLN B 1 126 ? 13.797 9.102 14.562 1 98.44 126 GLN B C 1
ATOM 2589 O O . GLN B 1 126 ? 13.969 10.047 15.344 1 98.44 126 GLN B O 1
ATOM 2594 N N . VAL B 1 127 ? 13.805 9.281 13.266 1 98.38 127 VAL B N 1
ATOM 2595 C CA . VAL B 1 127 ? 13.891 10.609 12.664 1 98.38 127 VAL B CA 1
ATOM 2596 C C . VAL B 1 127 ? 12.727 11.477 13.156 1 98.38 127 VAL B C 1
ATOM 2598 O O . VAL B 1 127 ? 12.922 12.633 13.531 1 98.38 127 VAL B O 1
ATOM 2601 N N . ILE B 1 128 ? 11.508 10.938 13.195 1 98.44 128 ILE B N 1
ATOM 2602 C CA . ILE B 1 128 ? 10.336 11.68 13.641 1 98.44 128 ILE B CA 1
ATOM 2603 C C . ILE B 1 128 ? 10.438 11.945 15.148 1 98.44 128 ILE B C 1
ATOM 2605 O O . ILE B 1 128 ? 10.156 13.055 15.609 1 98.44 128 ILE B O 1
ATOM 2609 N N . ALA B 1 129 ? 10.867 10.922 15.883 1 98.44 129 ALA B N 1
ATOM 2610 C CA . ALA B 1 129 ? 11.055 11.086 17.328 1 98.44 129 ALA B CA 1
ATOM 2611 C C . ALA B 1 129 ? 12.062 12.188 17.625 1 98.44 129 ALA B C 1
ATOM 2613 O O . ALA B 1 129 ? 11.859 12.984 18.547 1 98.44 129 ALA B O 1
ATOM 2614 N N . ASP B 1 130 ? 13.156 12.195 16.891 1 97.75 130 ASP B N 1
ATOM 2615 C CA . ASP B 1 130 ? 14.148 13.258 17.031 1 97.75 130 ASP B CA 1
ATOM 2616 C C . ASP B 1 130 ? 13.531 14.633 16.797 1 97.75 130 ASP B C 1
ATOM 2618 O O . ASP B 1 130 ? 13.875 15.602 17.469 1 97.75 130 ASP B O 1
ATOM 2622 N N . GLY B 1 131 ? 12.688 14.695 15.773 1 97.94 131 GLY B N 1
ATOM 2623 C CA . GLY B 1 131 ? 11.992 15.938 15.492 1 97.94 131 GLY B CA 1
ATOM 2624 C C . GLY B 1 131 ? 11.102 16.391 16.641 1 97.94 131 GLY B C 1
ATOM 2625 O O . GLY B 1 131 ? 11 17.594 16.922 1 97.94 131 GLY B O 1
ATOM 2626 N N . VAL B 1 132 ? 10.461 15.461 17.312 1 98 132 VAL B N 1
ATOM 2627 C CA . VAL B 1 132 ? 9.648 15.766 18.484 1 98 132 VAL B CA 1
ATOM 2628 C C . VAL B 1 132 ? 10.539 16.281 19.609 1 98 132 VAL B C 1
ATOM 2630 O O . VAL B 1 132 ? 10.258 17.328 20.203 1 98 132 VAL B O 1
ATOM 2633 N N . GLU B 1 133 ? 11.586 15.594 19.828 1 97.19 133 GLU B N 1
ATOM 2634 C CA . GLU B 1 133 ? 12.508 15.938 20.906 1 97.19 133 GLU B CA 1
ATOM 2635 C C . GLU B 1 133 ? 13.141 17.312 20.688 1 97.19 133 GLU B C 1
ATOM 2637 O O . GLU B 1 133 ? 13.336 18.062 21.641 1 97.19 133 GLU B O 1
ATOM 2642 N N . SER B 1 134 ? 13.461 17.672 19.453 1 96.12 134 SER B N 1
ATOM 2643 C CA . SER B 1 134 ? 14.125 18.922 19.125 1 96.12 134 SER B CA 1
ATOM 2644 C C . SER B 1 134 ? 13.133 20.078 19.062 1 96.12 134 SER B C 1
ATOM 2646 O O . SER B 1 134 ? 13.531 21.25 19 1 96.12 134 SER B O 1
ATOM 2648 N N . GLY B 1 135 ? 11.859 19.766 18.984 1 96.56 135 GLY B N 1
ATOM 2649 C CA . GLY B 1 135 ? 10.828 20.797 18.938 1 96.56 135 GLY B CA 1
ATOM 2650 C C . GLY B 1 135 ? 10.406 21.141 17.516 1 96.56 135 GLY B C 1
ATOM 2651 O O . GLY B 1 135 ? 9.555 22.016 17.328 1 96.56 135 GLY B O 1
ATOM 2652 N N . GLU B 1 136 ? 10.961 20.438 16.516 1 96.56 136 GLU B N 1
ATOM 2653 C CA . GLU B 1 136 ? 10.539 20.625 15.133 1 96.56 136 GLU B CA 1
ATOM 2654 C C . GLU B 1 136 ? 9.117 20.125 14.914 1 96.56 136 GLU B C 1
ATOM 2656 O O . GLU B 1 136 ? 8.375 20.672 14.094 1 96.56 136 GLU B O 1
ATOM 2661 N N . PHE B 1 137 ? 8.797 19.031 15.578 1 97.88 137 PHE B N 1
ATOM 2662 C CA . PHE B 1 137 ? 7.484 18.406 15.438 1 97.88 137 PHE B CA 1
ATOM 2663 C C . PHE B 1 137 ? 6.73 18.438 16.766 1 97.88 137 PHE B C 1
ATOM 2665 O O . PHE B 1 137 ? 7.336 18.562 17.828 1 97.88 137 PHE B O 1
ATOM 2672 N N . ARG B 1 138 ? 5.41 18.391 16.672 1 96.75 138 ARG B N 1
ATOM 2673 C CA . ARG B 1 138 ? 4.57 18.5 17.859 1 96.75 138 ARG B CA 1
ATOM 2674 C C . ARG B 1 138 ? 4.762 17.297 18.781 1 96.75 138 ARG B C 1
ATOM 2676 O O . ARG B 1 138 ? 5.035 16.188 18.297 1 96.75 138 ARG B O 1
ATOM 2683 N N . GLU B 1 139 ? 4.457 17.375 20.062 1 96.62 139 GLU B N 1
ATOM 2684 C CA . GLU B 1 139 ? 4.82 16.422 21.094 1 96.62 139 GLU B CA 1
ATOM 2685 C C . GLU B 1 139 ? 3.727 15.375 21.297 1 96.62 139 GLU B C 1
ATOM 2687 O O . GLU B 1 139 ? 3.963 14.32 21.891 1 96.62 139 GLU B O 1
ATOM 2692 N N . ASP B 1 140 ? 2.568 15.641 20.828 1 96.88 140 ASP B N 1
ATOM 2693 C CA . ASP B 1 140 ? 1.434 14.781 21.141 1 96.88 140 ASP B CA 1
ATOM 2694 C C . ASP B 1 140 ? 1.244 13.719 20.062 1 96.88 140 ASP B C 1
ATOM 2696 O O . ASP B 1 140 ? 0.208 13.047 20.016 1 96.88 140 ASP B O 1
ATOM 2700 N N . LEU B 1 141 ? 2.256 13.508 19.234 1 96.5 141 LEU B N 1
ATOM 2701 C CA . LEU B 1 141 ? 2.178 12.531 18.156 1 96.5 141 LEU B CA 1
ATOM 2702 C C . LEU B 1 141 ? 2.355 11.117 18.688 1 96.5 141 LEU B C 1
ATOM 2704 O O . LEU B 1 141 ? 3.186 10.883 19.578 1 96.5 141 LEU B O 1
ATOM 2708 N N . ASP B 1 142 ? 1.561 10.195 18.234 1 97.81 142 ASP B N 1
ATOM 2709 C CA . ASP B 1 142 ? 1.979 8.797 18.281 1 97.81 142 ASP B CA 1
ATOM 2710 C C . ASP B 1 142 ? 2.988 8.484 17.172 1 97.81 142 ASP B C 1
ATOM 2712 O O . ASP B 1 142 ? 2.605 8.141 16.047 1 97.81 142 ASP B O 1
ATOM 2716 N N . VAL B 1 143 ? 4.223 8.523 17.5 1 98.38 143 VAL B N 1
ATOM 2717 C CA . VAL B 1 143 ? 5.309 8.508 16.516 1 98.38 143 VAL B CA 1
ATOM 2718 C C . VAL B 1 143 ? 5.273 7.199 15.727 1 98.38 143 VAL B C 1
ATOM 2720 O O . VAL B 1 143 ? 5.473 7.191 14.516 1 98.38 143 VAL B O 1
ATOM 2723 N N . ASN B 1 144 ? 4.992 6.105 16.344 1 98 144 ASN B N 1
ATOM 2724 C CA . ASN B 1 144 ? 4.977 4.801 15.688 1 98 144 ASN B CA 1
ATOM 2725 C C . ASN B 1 144 ? 3.891 4.727 14.625 1 98 144 ASN B C 1
ATOM 2727 O O . A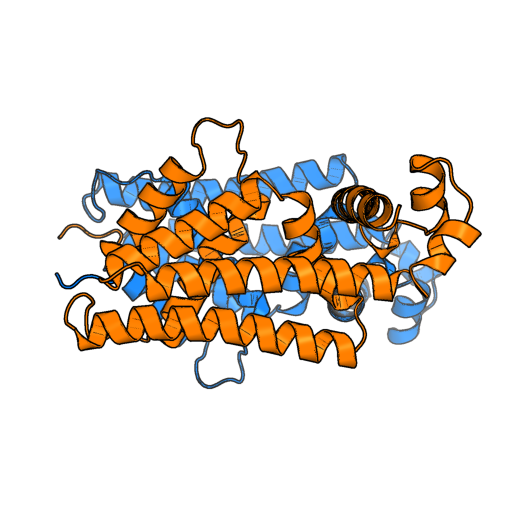SN B 1 144 ? 4.168 4.383 13.469 1 98 144 ASN B O 1
ATOM 2731 N N . ILE B 1 145 ? 2.66 5.125 14.969 1 98.19 145 ILE B N 1
ATOM 2732 C CA . ILE B 1 145 ? 1.527 5.023 14.055 1 98.19 145 ILE B CA 1
ATOM 2733 C C . ILE B 1 145 ? 1.68 6.039 12.93 1 98.19 145 ILE B C 1
ATOM 2735 O O . ILE B 1 145 ? 1.365 5.742 11.773 1 98.19 145 ILE B O 1
ATOM 2739 N N . VAL B 1 146 ? 2.213 7.207 13.242 1 98.56 146 VAL B N 1
ATOM 2740 C CA . VAL B 1 146 ? 2.42 8.234 12.234 1 98.56 146 VAL B CA 1
ATOM 2741 C C . VAL B 1 146 ? 3.482 7.777 11.234 1 98.56 146 VAL B C 1
ATOM 2743 O O . VAL B 1 146 ? 3.348 7.992 10.031 1 98.56 146 VAL B O 1
ATOM 2746 N N . THR B 1 147 ? 4.547 7.113 11.75 1 98.75 147 THR B N 1
ATOM 2747 C CA . THR B 1 147 ? 5.57 6.555 10.875 1 98.75 147 THR B CA 1
ATOM 2748 C C . THR B 1 147 ? 4.957 5.555 9.898 1 98.75 147 THR B C 1
ATOM 2750 O O . THR B 1 147 ? 5.254 5.586 8.703 1 98.75 147 THR B O 1
ATOM 2753 N N . LEU B 1 148 ? 4.078 4.734 10.375 1 98.31 148 LEU B N 1
ATOM 2754 C CA . LEU B 1 148 ? 3.414 3.734 9.547 1 98.31 148 LEU B CA 1
ATOM 2755 C C . LEU B 1 148 ? 2.514 4.398 8.508 1 98.31 148 LEU B C 1
ATOM 2757 O O . LEU B 1 148 ? 2.449 3.955 7.359 1 98.31 148 LEU B O 1
ATOM 2761 N N . ALA B 1 149 ? 1.864 5.48 8.898 1 98.62 149 ALA B N 1
ATOM 2762 C CA . ALA B 1 149 ? 1.02 6.227 7.965 1 98.62 149 ALA B CA 1
ATOM 2763 C C . ALA B 1 149 ? 1.844 6.809 6.82 1 98.62 149 ALA B C 1
ATOM 2765 O O . ALA B 1 149 ? 1.466 6.695 5.652 1 98.62 149 ALA B O 1
ATOM 2766 N N . ILE B 1 150 ? 2.982 7.375 7.164 1 98.75 150 ILE B N 1
ATOM 2767 C CA . ILE B 1 150 ? 3.838 8.023 6.176 1 98.75 150 ILE B CA 1
ATOM 2768 C C . ILE B 1 150 ? 4.414 6.977 5.227 1 98.75 150 ILE B C 1
ATOM 2770 O O . ILE B 1 150 ? 4.348 7.133 4.008 1 98.75 150 ILE B O 1
ATOM 2774 N N . LEU B 1 151 ? 4.93 5.934 5.785 1 98.5 151 LEU B N 1
ATOM 2775 C CA . LEU B 1 151 ? 5.477 4.859 4.965 1 98.5 151 LEU B CA 1
ATOM 2776 C C . LEU B 1 151 ? 4.398 4.262 4.062 1 98.5 151 LEU B C 1
ATOM 2778 O O . LEU B 1 151 ? 4.652 3.98 2.889 1 98.5 151 LEU B O 1
ATOM 2782 N N . GLY B 1 152 ? 3.217 4.094 4.645 1 98.19 152 GLY B N 1
ATOM 2783 C CA . GLY B 1 152 ? 2.115 3.564 3.857 1 98.19 152 GLY B CA 1
ATOM 2784 C C . GLY B 1 152 ? 1.759 4.438 2.668 1 98.19 152 GLY B C 1
ATOM 2785 O O . GLY B 1 152 ? 1.585 3.939 1.555 1 98.19 152 GLY B O 1
ATOM 2786 N N . ALA B 1 153 ? 1.66 5.73 2.896 1 98.56 153 ALA B N 1
ATOM 2787 C CA . ALA B 1 153 ? 1.35 6.68 1.83 1 98.56 153 ALA B CA 1
ATOM 2788 C C . ALA B 1 153 ? 2.389 6.609 0.714 1 98.56 153 ALA B C 1
ATOM 2790 O O . ALA B 1 153 ? 2.037 6.516 -0.464 1 98.56 153 ALA B O 1
ATOM 2791 N N . VAL B 1 154 ? 3.645 6.562 1.072 1 98.31 154 VAL B N 1
ATOM 2792 C CA . VAL B 1 154 ? 4.723 6.633 0.092 1 98.31 154 VAL B CA 1
ATOM 2793 C C . VAL B 1 154 ? 4.855 5.289 -0.626 1 98.31 154 VAL B C 1
ATOM 2795 O O . VAL B 1 154 ? 4.949 5.242 -1.854 1 98.31 154 VAL B O 1
ATOM 2798 N N . ASN B 1 155 ? 4.801 4.211 0.128 1 96.56 155 ASN B N 1
ATOM 2799 C CA . ASN B 1 155 ? 4.945 2.895 -0.483 1 96.56 155 ASN B CA 1
ATOM 2800 C C . ASN B 1 155 ? 3.787 2.586 -1.43 1 96.56 155 ASN B C 1
ATOM 2802 O O . ASN B 1 155 ? 3.971 1.9 -2.438 1 96.56 155 ASN B O 1
ATOM 2806 N N . TRP B 1 156 ? 2.695 3.111 -1.145 1 96 156 TRP B N 1
ATOM 2807 C CA . TRP B 1 156 ? 1.527 2.875 -1.988 1 96 156 TRP B CA 1
ATOM 2808 C C . TRP B 1 156 ? 1.712 3.508 -3.363 1 96 156 TRP B C 1
ATOM 2810 O O . TRP B 1 156 ? 1.005 3.162 -4.312 1 96 156 TRP B O 1
ATOM 2820 N N . SER B 1 157 ? 2.658 4.375 -3.498 1 96.25 157 SER B N 1
ATOM 2821 C CA . SER B 1 157 ? 2.816 5.152 -4.723 1 96.25 157 SER B CA 1
ATOM 2822 C C . SER B 1 157 ? 3.246 4.27 -5.887 1 96.25 157 SER B C 1
ATOM 2824 O O . SER B 1 157 ? 3.057 4.629 -7.051 1 96.25 157 SER B O 1
ATOM 2826 N N . TYR B 1 158 ? 3.785 3.074 -5.602 1 93.31 158 TYR B N 1
ATOM 2827 C CA . TYR B 1 158 ? 4.188 2.205 -6.699 1 93.31 158 TYR B CA 1
ATOM 2828 C C . TYR B 1 158 ? 2.977 1.763 -7.516 1 93.31 158 TYR B C 1
ATOM 2830 O O . TYR B 1 158 ? 3.119 1.328 -8.664 1 93.31 158 TYR B O 1
ATOM 2838 N N . HIS B 1 159 ? 1.8 1.912 -6.953 1 90.88 159 HIS B N 1
ATOM 2839 C CA . HIS B 1 159 ? 0.568 1.525 -7.633 1 90.88 159 HIS B CA 1
ATOM 2840 C C . HIS B 1 159 ? 0.157 2.57 -8.664 1 90.88 159 HIS B C 1
ATOM 2842 O O . HIS B 1 159 ? -0.502 2.244 -9.656 1 90.88 159 HIS B O 1
ATOM 2848 N N . TRP B 1 160 ? 0.56 3.801 -8.461 1 92.88 160 TRP B N 1
ATOM 2849 C CA . TRP B 1 160 ? -0.102 4.801 -9.289 1 92.88 160 TRP B CA 1
ATOM 2850 C C . TRP B 1 160 ? 0.913 5.762 -9.898 1 92.88 160 TRP B C 1
ATOM 2852 O O . TRP B 1 160 ? 0.604 6.473 -10.859 1 92.88 160 TRP B O 1
ATOM 2862 N N . PHE B 1 161 ? 2.07 5.84 -9.297 1 95.31 161 PHE B N 1
ATOM 2863 C CA . PHE B 1 161 ? 3.029 6.848 -9.734 1 95.31 161 PHE B CA 1
ATOM 2864 C C . PHE B 1 161 ? 3.553 6.523 -11.133 1 95.31 161 PHE B C 1
ATOM 2866 O O . PHE B 1 161 ? 4.016 5.41 -11.383 1 95.31 161 PHE B O 1
ATOM 2873 N N . ASP B 1 162 ? 3.443 7.492 -11.969 1 91.12 162 ASP B N 1
ATOM 2874 C CA . ASP B 1 162 ? 3.98 7.441 -13.32 1 91.12 162 ASP B CA 1
ATOM 2875 C C . ASP B 1 162 ? 5.051 8.516 -13.531 1 91.12 162 ASP B C 1
ATOM 2877 O O . ASP B 1 162 ? 4.734 9.703 -13.633 1 91.12 162 ASP B O 1
ATOM 2881 N N . PRO B 1 163 ? 6.281 8.078 -13.633 1 86.31 163 PRO B N 1
ATOM 2882 C CA . PRO B 1 163 ? 7.363 9.055 -13.773 1 86.31 163 PRO B CA 1
ATOM 2883 C C . PRO B 1 163 ? 7.258 9.883 -15.055 1 86.31 163 PRO B C 1
ATOM 2885 O O . PRO B 1 163 ? 7.887 10.938 -15.164 1 86.31 163 PRO B O 1
ATOM 2888 N N . LYS B 1 164 ? 6.543 9.383 -15.992 1 89 164 LYS B N 1
ATOM 2889 C CA . LYS B 1 164 ? 6.367 10.102 -17.25 1 89 164 LYS B CA 1
ATOM 2890 C C . LYS B 1 164 ? 5.098 10.945 -17.219 1 89 164 LYS B C 1
ATOM 2892 O O . LYS B 1 164 ? 4.746 11.578 -18.219 1 89 164 LYS B O 1
ATOM 2897 N N . GLY B 1 165 ? 4.445 10.969 -16.062 1 90.5 165 GLY B N 1
ATOM 2898 C CA . GLY B 1 165 ? 3.219 11.734 -15.938 1 90.5 165 GLY B CA 1
ATOM 2899 C C . GLY B 1 165 ? 3.463 13.211 -15.695 1 90.5 165 GLY B C 1
ATOM 2900 O O . GLY B 1 165 ? 4.574 13.703 -15.898 1 90.5 165 GLY B O 1
ATOM 2901 N N . ALA B 1 166 ? 2.412 13.938 -15.242 1 91.5 166 ALA B N 1
ATOM 2902 C CA . ALA B 1 166 ? 2.418 15.391 -15.102 1 91.5 166 ALA B CA 1
ATOM 2903 C C . ALA B 1 166 ? 3.357 15.828 -13.984 1 91.5 166 ALA B C 1
ATOM 2905 O O . ALA B 1 166 ? 3.939 16.922 -14.047 1 91.5 166 ALA B O 1
ATOM 2906 N N . LEU B 1 167 ? 3.463 14.961 -12.93 1 95.19 167 LEU B N 1
ATOM 2907 C CA . LEU B 1 167 ? 4.324 15.281 -11.7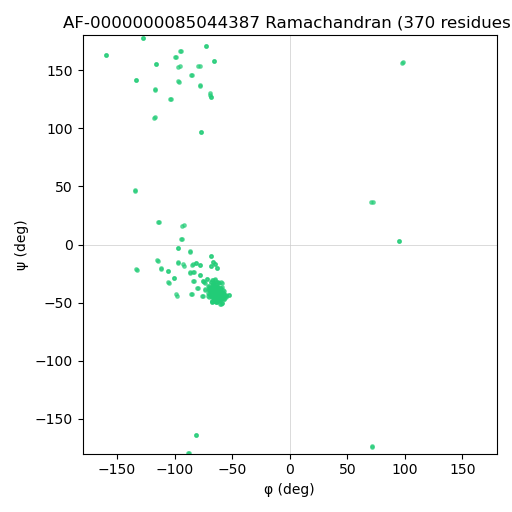97 1 95.19 167 LEU B CA 1
ATOM 2908 C C . LEU B 1 167 ? 5.457 14.266 -11.664 1 95.19 167 LEU B C 1
ATOM 2910 O O . LEU B 1 167 ? 5.223 13.055 -11.742 1 95.19 167 LEU B O 1
ATOM 2914 N N . ASP B 1 168 ? 6.66 14.758 -11.477 1 95.19 168 ASP B N 1
ATOM 2915 C CA . ASP B 1 168 ? 7.781 13.852 -11.234 1 95.19 168 ASP B CA 1
ATOM 2916 C C . ASP B 1 168 ? 7.93 13.539 -9.75 1 95.19 168 ASP B C 1
ATOM 2918 O O . ASP B 1 168 ? 7.102 13.961 -8.938 1 95.19 168 ASP B O 1
ATOM 2922 N N . GLU B 1 169 ? 8.938 12.734 -9.492 1 95.5 169 GLU B N 1
ATOM 2923 C CA . GLU B 1 169 ? 9.102 12.25 -8.125 1 95.5 169 GLU B CA 1
ATOM 2924 C C . GLU B 1 169 ? 9.383 13.398 -7.16 1 95.5 169 GLU B C 1
ATOM 2926 O O . GLU B 1 169 ? 8.969 13.352 -6 1 95.5 169 GLU B O 1
ATOM 2931 N N . LYS B 1 170 ? 10.141 14.438 -7.566 1 95.69 170 LYS B N 1
ATOM 2932 C CA . LYS B 1 170 ? 10.43 15.57 -6.695 1 95.69 170 LYS B CA 1
ATOM 2933 C C . LYS B 1 170 ? 9.164 16.375 -6.398 1 95.69 170 LYS B C 1
ATOM 2935 O O . LYS B 1 170 ? 8.93 16.766 -5.258 1 95.69 170 LYS B O 1
ATOM 2940 N N . ALA B 1 171 ? 8.352 16.609 -7.422 1 97.19 171 ALA B N 1
ATOM 2941 C CA . ALA B 1 171 ? 7.102 17.344 -7.258 1 97.19 171 ALA B CA 1
ATOM 2942 C C . ALA B 1 171 ? 6.145 16.609 -6.324 1 97.19 171 ALA B C 1
ATOM 2944 O O . ALA B 1 171 ? 5.578 17.203 -5.406 1 97.19 171 ALA B O 1
ATOM 2945 N N . VAL B 1 172 ? 5.953 15.336 -6.477 1 97.56 172 VAL B N 1
ATOM 2946 C CA . VAL B 1 172 ? 5.066 14.539 -5.629 1 97.56 172 VAL B CA 1
ATOM 2947 C C . VAL B 1 172 ? 5.59 14.531 -4.195 1 97.56 172 VAL B C 1
ATOM 2949 O O . VAL B 1 172 ? 4.82 14.695 -3.246 1 97.56 172 VAL B O 1
ATOM 2952 N N . SER B 1 173 ? 6.945 14.391 -4.051 1 97.69 173 SER B N 1
ATOM 2953 C CA . SER B 1 173 ? 7.547 14.398 -2.721 1 97.69 173 SER B CA 1
ATOM 2954 C C . SER B 1 173 ? 7.297 15.719 -2.004 1 97.69 173 SER B C 1
ATOM 2956 O O . SER B 1 173 ? 7.027 15.742 -0.801 1 97.69 173 SER B O 1
ATOM 2958 N N . THR B 1 174 ? 7.375 16.812 -2.754 1 98.12 174 THR B N 1
ATOM 2959 C CA . THR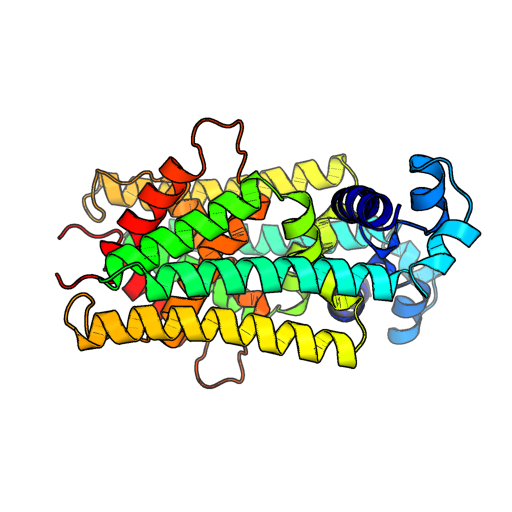 B 1 174 ? 7.152 18.125 -2.186 1 98.12 174 THR B CA 1
ATOM 2960 C C . THR B 1 174 ? 5.715 18.281 -1.695 1 98.12 174 THR B C 1
ATOM 2962 O O . THR B 1 174 ? 5.477 18.797 -0.602 1 98.12 174 THR B O 1
ATOM 2965 N N . ILE B 1 175 ? 4.805 17.797 -2.438 1 98.25 175 ILE B N 1
ATOM 2966 C CA . ILE B 1 175 ? 3.395 17.859 -2.061 1 98.25 175 ILE B CA 1
ATOM 2967 C C . ILE B 1 175 ? 3.158 16.969 -0.834 1 98.25 175 ILE B C 1
ATOM 2969 O O . ILE B 1 175 ? 2.486 17.391 0.113 1 98.25 175 ILE B O 1
ATOM 2973 N N . TYR B 1 176 ? 3.74 15.719 -0.86 1 98.56 176 TYR B N 1
ATOM 2974 C CA . TYR B 1 176 ? 3.617 14.805 0.268 1 98.56 176 TYR B CA 1
ATOM 2975 C C . TYR B 1 176 ? 4.145 15.438 1.548 1 98.56 176 TYR B C 1
ATOM 2977 O O . TYR B 1 176 ? 3.467 15.438 2.576 1 98.56 176 TYR B O 1
ATOM 2985 N N . ILE B 1 177 ? 5.312 16.031 1.434 1 97.88 177 ILE B N 1
ATOM 2986 C CA . ILE B 1 177 ? 5.957 16.562 2.635 1 97.88 177 ILE B CA 1
ATOM 2987 C C . ILE B 1 177 ? 5.188 17.781 3.143 1 97.88 177 ILE B C 1
ATOM 2989 O O . ILE B 1 177 ? 4.984 17.922 4.348 1 97.88 177 ILE B O 1
ATOM 2993 N N . ASP B 1 178 ? 4.781 18.641 2.25 1 97.88 178 ASP B N 1
ATOM 2994 C CA . ASP B 1 178 ? 3.953 19.766 2.662 1 97.88 178 ASP B CA 1
ATOM 2995 C C . ASP B 1 178 ? 2.709 19.297 3.41 1 97.88 178 ASP B C 1
ATOM 2997 O O . ASP B 1 178 ? 2.389 19.812 4.484 1 97.88 178 ASP B O 1
ATOM 3001 N N . PHE B 1 179 ? 2.051 18.281 2.91 1 98.25 179 PHE B N 1
ATOM 3002 C CA . PHE B 1 179 ? 0.872 17.703 3.533 1 98.25 179 PHE B CA 1
ATOM 3003 C C . PHE B 1 179 ? 1.222 17.094 4.883 1 98.25 179 PHE B C 1
ATOM 3005 O O . PHE B 1 179 ? 0.522 17.312 5.875 1 98.25 179 PHE B O 1
ATOM 3012 N N . MET B 1 180 ? 2.297 16.344 4.941 1 98.38 180 MET B N 1
ATOM 3013 C CA . MET B 1 180 ? 2.682 15.633 6.16 1 98.38 180 MET B CA 1
ATOM 3014 C C . MET B 1 180 ? 3.078 16.609 7.258 1 98.38 180 MET B C 1
ATOM 3016 O O . MET B 1 180 ? 2.777 16.391 8.43 1 98.38 180 MET B O 1
ATOM 3020 N N . LEU B 1 181 ? 3.697 17.688 6.855 1 97.81 181 LEU B N 1
ATOM 3021 C CA . LEU B 1 181 ? 4.195 18.656 7.832 1 97.81 181 LEU B CA 1
ATOM 3022 C C . LEU B 1 181 ? 3.07 19.562 8.32 1 97.81 181 LEU B C 1
ATOM 3024 O O . LEU B 1 181 ? 2.98 19.859 9.508 1 97.81 181 LEU B O 1
ATOM 3028 N N . ASN B 1 182 ? 2.129 19.953 7.41 1 97.25 182 ASN B N 1
ATOM 3029 C CA . ASN B 1 182 ? 1.237 21.062 7.719 1 97.25 182 ASN B CA 1
ATOM 3030 C C . ASN B 1 182 ? -0.215 20.609 7.82 1 97.25 182 ASN B C 1
ATOM 3032 O O . ASN B 1 182 ? -1.064 21.328 8.344 1 97.25 182 ASN B O 1
ATOM 3036 N N . GLY B 1 183 ? -0.507 19.391 7.355 1 97.5 183 GLY B N 1
ATOM 3037 C CA . GLY B 1 183 ? -1.851 18.844 7.457 1 97.5 183 GLY B CA 1
ATOM 3038 C C . GLY B 1 183 ? -2.838 19.516 6.516 1 97.5 183 GLY B C 1
ATOM 3039 O O . GLY B 1 183 ? -2.447 20.297 5.652 1 97.5 183 GLY B O 1
ATOM 3040 N N . LEU B 1 184 ? -4.09 19.172 6.629 1 96.19 184 LEU B N 1
ATOM 3041 C CA . LEU B 1 184 ? -5.172 19.672 5.789 1 96.19 184 LEU B CA 1
ATOM 3042 C C . LEU B 1 184 ? -5.688 21.016 6.293 1 96.19 184 LEU B C 1
ATOM 3044 O O . LEU B 1 184 ? -6.223 21.812 5.52 1 96.19 184 LEU B O 1
ATOM 3048 N N . LYS B 1 185 ? -5.609 21.172 7.59 1 92.94 185 LYS B N 1
ATOM 3049 C CA . LYS B 1 185 ? -6.242 22.344 8.18 1 92.94 185 LYS B CA 1
ATOM 3050 C C . LYS B 1 185 ? -5.383 23.594 7.977 1 92.94 185 LYS B C 1
ATOM 3052 O O . LYS B 1 185 ? -4.156 23.484 7.883 1 92.94 185 LYS B O 1
ATOM 3057 N N . LYS B 1 186 ? -6.117 24.672 7.973 1 79.06 186 LYS B N 1
ATOM 3058 C CA . LYS B 1 186 ? -5.48 25.984 7.941 1 79.06 186 LYS B CA 1
ATOM 3059 C C . LYS B 1 186 ? -4.77 26.281 9.258 1 79.06 186 LYS B C 1
ATOM 3061 O O . LYS B 1 186 ? -5.27 25.922 10.336 1 79.06 186 LYS B O 1
ATOM 3066 N N . ALA B 1 187 ? -3.412 26.734 9.164 1 63.62 187 ALA B N 1
ATOM 3067 C CA . ALA B 1 187 ? -2.734 27.203 10.367 1 63.62 187 ALA B CA 1
ATOM 3068 C C . ALA B 1 187 ? -3.518 28.328 11.031 1 63.62 187 ALA B C 1
ATOM 3070 O O . ALA B 1 187 ? -4.191 29.109 10.352 1 63.62 187 ALA B O 1
#

Foldseek 3Di:
DLVLLLVQLLVCCLVPNLVRDDCVNSCVVVVHDSVVVCVNPVDSQRSLLVLLCVLLVVLVVQLVVLVVPPDALLSSLLSSLLVLLVCCAVRLSSLSSNVPHLVVHDPVSSVVSVVSVVVSLVSNLVSVVVCCVVVVDPVPDPSNVLSVVLCVVSSCCSVPDDCPDPDHSSRVSVVSSCCSRPNDDDD/DLVLLLVQVLVCCLVPNLVRDDCVNSCVVVVHDSVVVCVNPVDSQRSLLVLLCVLLVVLVVQLVVLVVPPDALLSSLLSSLLVLLVCCAVRLSSLSSNVPHLVVHDPVSNVVSVVSVVVSLVSNLVSVVVCCVVVVAPVPDPSNVLSVVLCVVSSCCSVPDDCPDPDHSSRVSVVSSCCSRPNDDDD